Protein AF-A0A948UYI2-F1 (afdb_monomer_lite)

Structure (mmCIF, N/CA/C/O backbone):
data_AF-A0A948UYI2-F1
#
_entry.id   AF-A0A948UYI2-F1
#
loop_
_atom_site.group_PDB
_atom_site.id
_atom_site.type_symbol
_atom_site.label_atom_id
_atom_site.label_alt_id
_atom_site.label_comp_id
_atom_site.label_asym_id
_atom_site.label_entity_id
_atom_site.label_seq_id
_atom_site.pdbx_PDB_ins_code
_atom_site.Cartn_x
_atom_site.Cartn_y
_atom_site.Cartn_z
_atom_site.occupancy
_atom_site.B_iso_or_equiv
_atom_site.auth_seq_id
_atom_site.auth_comp_id
_atom_site.auth_asym_id
_atom_site.auth_atom_id
_atom_site.pdbx_PDB_model_num
ATOM 1 N N . ALA A 1 1 ? -24.840 -7.124 10.006 1.00 57.50 1 ALA A N 1
ATOM 2 C CA . ALA A 1 1 ? -26.089 -7.788 9.590 1.00 57.50 1 ALA A CA 1
ATOM 3 C C . ALA A 1 1 ? -26.528 -8.834 10.616 1.00 57.50 1 ALA A C 1
ATOM 5 O O . ALA A 1 1 ? -27.606 -8.689 11.172 1.00 57.50 1 ALA A O 1
ATOM 6 N N . ASP A 1 2 ? -25.670 -9.796 10.968 1.00 66.19 2 ASP A N 1
ATOM 7 C CA . ASP A 1 2 ? -25.999 -10.953 11.833 1.00 66.19 2 ASP A CA 1
ATOM 8 C C . ASP A 1 2 ? -26.496 -10.627 13.253 1.00 66.19 2 ASP A C 1
ATOM 10 O O . ASP A 1 2 ? -27.036 -11.487 13.940 1.00 66.19 2 ASP A O 1
ATOM 14 N N . ARG A 1 3 ? -26.322 -9.381 13.708 1.00 78.69 3 ARG A N 1
ATOM 15 C CA . ARG A 1 3 ? -26.814 -8.881 15.004 1.00 78.69 3 ARG A CA 1
ATOM 16 C C . ARG A 1 3 ? -27.881 -7.783 14.879 1.00 78.69 3 ARG A C 1
ATOM 18 O O . ARG A 1 3 ? -28.089 -7.035 15.823 1.00 78.69 3 ARG A O 1
ATOM 25 N N . GLY A 1 4 ? -28.521 -7.650 13.713 1.00 84.56 4 GLY A N 1
ATOM 26 C CA . GLY A 1 4 ? -29.666 -6.753 13.490 1.00 84.56 4 GLY A CA 1
ATOM 27 C C . GLY A 1 4 ? -29.341 -5.307 13.088 1.00 84.56 4 GLY A C 1
ATOM 28 O O . GLY A 1 4 ? -30.256 -4.557 12.770 1.00 84.56 4 GLY A O 1
ATOM 29 N N . ALA A 1 5 ? -28.067 -4.903 13.046 1.00 88.50 5 ALA A N 1
ATOM 30 C CA . ALA A 1 5 ? -27.687 -3.567 12.576 1.00 88.50 5 ALA A CA 1
ATOM 31 C C . ALA A 1 5 ? -27.903 -3.410 11.057 1.00 88.50 5 ALA A C 1
ATOM 33 O O . ALA A 1 5 ? -27.437 -4.250 10.273 1.00 88.50 5 ALA A O 1
ATOM 34 N N . ARG A 1 6 ? -28.553 -2.308 10.651 1.00 92.00 6 ARG A N 1
ATOM 35 C CA . ARG A 1 6 ? -28.682 -1.887 9.247 1.00 92.00 6 ARG A CA 1
ATOM 36 C C . ARG A 1 6 ? -27.338 -1.353 8.758 1.00 92.00 6 ARG A C 1
ATOM 38 O O . ARG A 1 6 ? -26.821 -0.390 9.310 1.00 92.00 6 ARG A O 1
ATOM 45 N N . LEU A 1 7 ? -26.778 -1.975 7.723 1.00 92.12 7 LEU A N 1
ATOM 46 C CA . LEU A 1 7 ? -25.520 -1.535 7.123 1.00 92.12 7 LEU A CA 1
ATOM 47 C C . LEU A 1 7 ? -25.800 -0.560 5.978 1.00 92.12 7 LEU A C 1
ATOM 49 O O . LEU A 1 7 ? -26.587 -0.864 5.084 1.00 92.12 7 LEU A O 1
ATOM 53 N N . VAL A 1 8 ? -25.132 0.591 6.004 1.00 93.38 8 VAL A N 1
ATOM 54 C CA . VAL A 1 8 ? -25.104 1.551 4.897 1.00 93.38 8 VAL A CA 1
ATOM 55 C C . VAL A 1 8 ? -23.679 1.581 4.361 1.00 93.38 8 VAL A C 1
ATOM 57 O O . VAL A 1 8 ? -22.760 2.028 5.043 1.00 93.38 8 VAL A O 1
ATOM 60 N N . HIS A 1 9 ? -23.481 1.054 3.154 1.00 92.75 9 HIS A N 1
ATOM 61 C CA . HIS A 1 9 ? -22.165 1.023 2.523 1.00 92.75 9 HIS A CA 1
ATOM 62 C C . HIS A 1 9 ? -21.797 2.402 1.986 1.00 92.75 9 HIS A C 1
ATOM 64 O O . HIS A 1 9 ? -22.624 3.063 1.354 1.00 92.75 9 HIS A O 1
ATOM 70 N N . GLN A 1 10 ? -20.552 2.812 2.225 1.00 93.69 10 GLN A N 1
ATOM 71 C CA . GLN A 1 10 ? -20.035 4.095 1.770 1.00 93.69 10 GLN A CA 1
ATOM 72 C C . GLN A 1 10 ? -18.933 3.914 0.735 1.00 93.69 10 GLN A C 1
ATOM 74 O O . GLN A 1 10 ? -18.075 3.046 0.918 1.00 93.69 10 GLN A O 1
ATOM 79 N N . PRO A 1 11 ? -18.942 4.715 -0.344 1.00 93.62 11 PRO A N 1
ATOM 80 C CA . PRO A 1 11 ? -17.845 4.713 -1.289 1.00 93.62 11 PRO A CA 1
ATOM 81 C C . PRO A 1 11 ? -16.582 5.305 -0.653 1.00 93.62 11 PRO A C 1
ATOM 83 O O . PRO A 1 11 ? -16.636 6.114 0.278 1.00 93.62 11 PRO A O 1
ATOM 86 N N . VAL A 1 12 ? -15.443 4.894 -1.198 1.00 92.69 12 VAL A N 1
ATOM 87 C CA . VAL A 1 12 ? -14.116 5.425 -0.886 1.00 92.69 12 VAL A CA 1
ATOM 88 C C . VAL A 1 12 ? -13.558 6.001 -2.181 1.00 92.69 12 VAL A C 1
ATOM 90 O O . VAL A 1 12 ? -13.543 5.301 -3.196 1.00 92.69 12 VAL A O 1
ATOM 93 N N . ASP A 1 13 ? -13.143 7.263 -2.150 1.00 91.94 13 ASP A N 1
ATOM 94 C CA . ASP A 1 13 ? -12.426 7.926 -3.241 1.00 91.94 13 ASP A CA 1
ATOM 95 C C . ASP A 1 13 ? -10.935 8.072 -2.887 1.00 91.94 13 ASP A C 1
ATOM 97 O O . ASP A 1 13 ? -10.469 7.503 -1.897 1.00 91.94 13 ASP A O 1
ATOM 101 N N . ASP A 1 14 ? -10.176 8.821 -3.689 1.00 88.81 14 ASP A N 1
ATOM 102 C CA . ASP A 1 14 ? -8.739 9.046 -3.477 1.00 88.81 14 ASP A CA 1
ATOM 103 C C . ASP A 1 14 ? -8.424 9.882 -2.215 1.00 88.81 14 ASP A C 1
ATOM 105 O O . ASP A 1 14 ? -7.259 10.038 -1.849 1.00 88.81 14 ASP A O 1
ATOM 109 N N . GLU A 1 15 ? -9.445 10.395 -1.518 1.00 91.38 15 GLU A N 1
ATOM 110 C CA . GLU A 1 15 ? -9.329 11.121 -0.252 1.00 91.38 15 GLU A CA 1
ATOM 111 C C . GLU A 1 15 ? -9.882 10.347 0.957 1.00 91.38 15 GLU A C 1
ATOM 113 O O . GLU A 1 15 ? -9.967 10.904 2.060 1.00 91.38 15 GLU A O 1
ATOM 118 N N . GLY A 1 16 ? -10.260 9.078 0.774 1.00 92.12 16 GLY A N 1
ATOM 119 C CA . GLY A 1 16 ? -10.787 8.198 1.816 1.00 92.12 16 GLY A CA 1
ATOM 120 C C . GLY A 1 16 ? -12.307 8.030 1.758 1.00 92.12 16 GLY A C 1
ATOM 121 O O . GLY A 1 16 ? -12.924 8.097 0.697 1.00 92.12 16 GLY A O 1
ATOM 122 N N . LEU A 1 17 ? -12.931 7.742 2.907 1.00 95.88 17 LEU A N 1
ATOM 123 C CA . LEU A 1 17 ? -14.384 7.555 2.986 1.00 95.88 17 LEU A CA 1
ATOM 124 C C . LEU A 1 17 ? -15.120 8.832 2.560 1.00 95.88 17 LEU A C 1
ATOM 126 O O . LEU A 1 17 ? -14.887 9.909 3.116 1.00 95.88 17 LEU A O 1
ATOM 130 N N . VAL A 1 18 ? -16.056 8.701 1.618 1.00 97.06 18 VAL A N 1
ATOM 131 C CA . VAL A 1 18 ? -16.859 9.824 1.129 1.00 97.06 18 VAL A CA 1
ATOM 132 C C . VAL A 1 18 ? -17.853 10.267 2.202 1.00 97.06 18 VAL A C 1
ATOM 134 O O . VAL A 1 18 ? -18.713 9.510 2.650 1.00 97.06 18 VAL A O 1
ATOM 137 N N . VAL A 1 19 ? -17.748 11.534 2.597 1.00 97.69 19 VAL A N 1
ATOM 138 C CA . VAL A 1 19 ? -18.631 12.162 3.585 1.00 97.69 19 VAL A CA 1
ATOM 139 C C . VAL A 1 19 ? -19.782 12.861 2.859 1.00 97.69 19 VAL A C 1
ATOM 141 O O . VAL A 1 19 ? -19.640 13.999 2.418 1.00 97.69 19 VAL A O 1
ATOM 144 N N . ASP A 1 20 ? -20.926 12.186 2.730 1.00 96.50 20 ASP A N 1
ATOM 145 C CA . ASP A 1 20 ? -22.122 12.729 2.073 1.00 96.50 20 ASP A CA 1
ATOM 146 C C . ASP A 1 20 ? -23.427 12.403 2.829 1.00 96.50 20 ASP A C 1
ATOM 148 O O . ASP A 1 20 ? -23.414 11.868 3.938 1.00 96.50 20 ASP A O 1
ATOM 152 N N . ARG A 1 21 ? -24.580 12.760 2.247 1.00 96.25 21 ARG A N 1
ATOM 153 C CA . ARG A 1 21 ? -25.916 12.572 2.844 1.00 96.25 21 ARG A CA 1
ATOM 154 C C . ARG A 1 21 ? -26.263 11.126 3.217 1.00 96.25 21 ARG A C 1
ATOM 156 O O . ARG A 1 21 ? -27.139 10.923 4.042 1.00 96.25 21 ARG A O 1
ATOM 163 N N . ARG A 1 22 ? -25.594 10.114 2.653 1.00 95.25 22 ARG A N 1
ATOM 164 C CA . ARG A 1 22 ? -25.805 8.703 3.025 1.00 95.25 22 ARG A CA 1
ATOM 165 C C . ARG A 1 22 ? -25.486 8.444 4.498 1.00 95.25 22 ARG A C 1
ATOM 167 O O . ARG A 1 22 ? -25.961 7.462 5.047 1.00 95.25 22 ARG A O 1
ATOM 174 N N . LEU A 1 23 ? -24.662 9.295 5.111 1.00 96.25 23 LEU A N 1
ATOM 175 C CA . LEU A 1 23 ? -24.329 9.236 6.531 1.00 96.25 23 LEU A CA 1
ATOM 176 C C . LEU A 1 23 ? -25.383 9.896 7.435 1.00 96.25 23 LEU A C 1
ATOM 178 O O . LEU A 1 23 ? -25.269 9.762 8.644 1.00 96.25 23 LEU A O 1
ATOM 182 N N . ASP A 1 24 ? -26.371 10.620 6.893 1.00 94.88 24 ASP A N 1
ATOM 183 C CA . ASP A 1 24 ? -27.316 11.407 7.705 1.00 94.88 24 ASP A CA 1
ATOM 184 C C . ASP A 1 24 ? -28.191 10.559 8.638 1.00 94.88 24 ASP A C 1
ATOM 186 O O . ASP A 1 24 ? -28.558 11.043 9.704 1.00 94.88 24 ASP A O 1
ATOM 190 N N . ASP A 1 25 ? -28.480 9.312 8.253 1.00 91.75 25 ASP A N 1
ATOM 191 C CA . ASP A 1 25 ? -29.324 8.375 9.008 1.00 91.75 25 ASP A CA 1
ATOM 192 C C . ASP A 1 25 ? -28.505 7.260 9.693 1.00 91.75 25 ASP A C 1
ATOM 194 O O . ASP A 1 25 ? -29.026 6.166 9.947 1.00 91.75 25 ASP A O 1
ATOM 198 N N . CYS A 1 26 ? -27.203 7.482 9.900 1.00 96.06 26 CYS A N 1
ATOM 199 C CA . CYS A 1 26 ? -26.307 6.526 10.546 1.00 96.06 26 CYS A CA 1
ATOM 200 C C . CYS A 1 26 ? -26.002 6.962 11.980 1.00 96.06 26 CYS A C 1
ATOM 202 O O . CYS A 1 26 ? -25.490 8.053 12.181 1.00 96.06 26 CYS A O 1
ATOM 204 N N . ASP A 1 27 ? -26.184 6.076 12.957 1.00 96.12 27 ASP A N 1
ATOM 205 C CA . ASP A 1 27 ? -25.760 6.342 14.343 1.00 96.12 27 ASP A CA 1
ATOM 206 C C . ASP A 1 27 ? -24.241 6.152 14.528 1.00 96.12 27 ASP A C 1
ATOM 208 O O . ASP A 1 27 ? -23.618 6.717 15.428 1.00 96.12 27 ASP A O 1
ATOM 212 N N . LEU A 1 28 ? -23.631 5.324 13.669 1.00 96.62 28 LEU A N 1
ATOM 213 C CA . LEU A 1 28 ? -22.241 4.898 13.781 1.00 96.62 28 LEU A CA 1
ATOM 214 C C . LEU A 1 28 ? -21.550 4.813 12.418 1.00 96.62 28 LEU A C 1
ATOM 216 O O . LEU A 1 28 ? -22.118 4.302 11.452 1.00 96.62 28 LEU A O 1
ATOM 220 N N . VAL A 1 29 ? -20.289 5.244 12.362 1.00 97.38 29 VAL A N 1
ATOM 221 C CA . VAL A 1 29 ? -19.422 5.108 11.181 1.00 97.38 29 VAL A CA 1
ATOM 222 C C . VAL A 1 29 ? -18.166 4.348 11.559 1.00 97.38 29 VAL A C 1
ATOM 224 O O . VAL A 1 29 ? -17.471 4.731 12.490 1.00 97.38 29 VAL A O 1
ATOM 227 N N . TYR A 1 30 ? -17.849 3.290 10.821 1.00 96.94 30 TYR A N 1
ATOM 228 C CA . TYR A 1 30 ? -16.584 2.572 10.948 1.00 96.94 30 TYR A CA 1
ATOM 229 C C . TYR A 1 30 ? -15.628 3.011 9.837 1.00 96.94 30 TYR A C 1
ATOM 231 O O . TYR A 1 30 ? -15.997 2.976 8.661 1.00 96.94 30 TYR A O 1
ATOM 239 N N . VAL A 1 31 ? -14.416 3.424 10.206 1.00 96.38 31 VAL A N 1
ATOM 240 C CA . VAL A 1 31 ? -13.414 3.963 9.279 1.00 96.38 31 VAL A CA 1
ATOM 241 C C . VAL A 1 31 ? -12.014 3.457 9.590 1.00 96.38 31 VAL A C 1
ATOM 243 O O . VAL A 1 31 ? -11.657 3.255 10.745 1.00 96.38 31 VAL A O 1
ATOM 246 N N . THR A 1 32 ? -11.193 3.338 8.548 1.00 93.88 32 THR A N 1
ATOM 247 C CA . THR A 1 32 ? -9.757 3.026 8.635 1.00 93.88 32 THR A CA 1
ATOM 248 C C . THR A 1 32 ? -8.958 4.186 8.025 1.00 93.88 32 THR A C 1
ATOM 250 O O . THR A 1 32 ? -8.482 4.080 6.897 1.00 93.88 32 THR A O 1
ATOM 253 N N . PRO A 1 33 ? -8.884 5.352 8.694 1.00 92.06 33 PRO A N 1
ATOM 254 C CA . PRO A 1 33 ? -8.534 6.616 8.048 1.00 92.06 33 PRO A CA 1
ATOM 255 C C . PRO A 1 33 ? -7.030 6.775 7.813 1.00 92.06 33 PRO A C 1
ATOM 257 O O . PRO A 1 33 ? -6.632 7.529 6.923 1.00 92.06 33 PRO A O 1
ATOM 260 N N . SER A 1 34 ? -6.190 6.107 8.614 1.00 87.12 34 SER A N 1
ATOM 261 C CA . SER A 1 34 ? -4.732 6.124 8.456 1.00 87.12 34 SER A CA 1
ATOM 262 C C . SER A 1 34 ? -4.346 5.496 7.124 1.00 87.12 34 SER A C 1
ATOM 264 O O . SER A 1 34 ? -3.730 6.168 6.314 1.00 87.12 34 SER A O 1
ATOM 266 N N . HIS A 1 35 ? -4.787 4.262 6.867 1.00 86.69 35 HIS A N 1
ATOM 267 C CA . HIS A 1 35 ? -4.677 3.593 5.571 1.00 86.69 35 HIS A CA 1
ATOM 268 C C . HIS A 1 35 ? -5.896 2.700 5.375 1.00 86.69 35 HIS A C 1
ATOM 270 O O . HIS A 1 35 ? -6.082 1.729 6.112 1.00 86.69 35 HIS A O 1
ATOM 276 N N . GLN A 1 36 ? -6.719 3.016 4.381 1.00 89.75 36 GLN A N 1
ATOM 277 C CA . GLN A 1 36 ? -7.976 2.328 4.153 1.00 89.75 36 GLN A CA 1
ATOM 278 C C . GLN A 1 36 ? -7.741 0.842 3.900 1.00 89.75 36 GLN A C 1
ATOM 280 O O . GLN A 1 36 ? -6.987 0.466 3.003 1.00 89.75 36 GLN A O 1
ATOM 285 N N . PHE A 1 37 ? -8.431 -0.029 4.630 1.00 88.88 37 PHE A N 1
ATOM 286 C CA . PHE A 1 37 ? -8.507 -1.426 4.223 1.00 88.88 37 PHE A CA 1
ATOM 287 C C . PHE A 1 37 ? -9.647 -1.606 3.213 1.00 88.88 37 PHE A C 1
ATOM 289 O O . PHE A 1 37 ? -10.766 -1.168 3.493 1.00 88.88 37 PHE A O 1
ATOM 296 N N . PRO A 1 38 ? -9.421 -2.241 2.050 1.00 88.12 38 PRO A N 1
ATOM 297 C CA . PRO A 1 38 ? -8.162 -2.811 1.541 1.00 88.12 38 PRO A CA 1
ATOM 298 C C . PRO A 1 38 ? -7.359 -1.881 0.603 1.00 88.12 38 PRO A C 1
ATOM 300 O O . PRO A 1 38 ? -6.277 -2.269 0.162 1.00 88.12 38 PRO A O 1
ATOM 303 N N . THR A 1 39 ? -7.894 -0.710 0.236 1.00 87.19 39 THR A N 1
ATOM 304 C CA . THR A 1 39 ? -7.391 0.099 -0.893 1.00 87.19 39 THR A CA 1
ATOM 305 C C . THR A 1 39 ? -6.057 0.791 -0.627 1.00 87.19 39 THR A C 1
ATOM 307 O O . THR A 1 39 ? -5.369 1.162 -1.569 1.00 87.19 39 THR A O 1
ATOM 310 N N . GLY A 1 40 ? -5.689 0.970 0.639 1.00 85.25 40 GLY A N 1
ATOM 311 C CA . GLY A 1 40 ? -4.499 1.682 1.099 1.00 85.25 40 GLY A CA 1
ATOM 312 C C . GLY A 1 40 ? -4.632 3.206 1.110 1.00 85.25 40 GLY A C 1
ATOM 313 O O . GLY A 1 40 ? -3.690 3.873 1.527 1.00 85.25 40 GLY A O 1
ATOM 314 N N . VAL A 1 41 ? -5.763 3.768 0.666 1.00 87.00 41 VAL A N 1
ATOM 315 C CA . VAL A 1 41 ? -5.967 5.225 0.587 1.00 87.00 41 VAL A CA 1
ATOM 316 C C . VAL A 1 41 ? -5.889 5.857 1.975 1.00 87.00 41 VAL A C 1
ATOM 318 O O . VAL A 1 41 ? -6.519 5.375 2.914 1.00 87.00 41 VAL A O 1
ATOM 321 N N . MET A 1 42 ? -5.153 6.961 2.104 1.00 88.00 42 MET A N 1
ATOM 322 C CA . MET A 1 42 ? -5.139 7.755 3.332 1.00 88.00 42 MET A CA 1
ATOM 323 C C . MET A 1 42 ? -6.247 8.804 3.309 1.00 88.00 42 MET A C 1
ATOM 325 O O . MET A 1 42 ? -6.375 9.564 2.350 1.00 88.00 42 MET A O 1
ATOM 329 N N . MET A 1 43 ? -7.005 8.897 4.399 1.00 91.94 43 MET A N 1
ATOM 330 C CA . MET A 1 43 ? -8.029 9.924 4.544 1.00 91.94 43 MET A CA 1
ATOM 331 C C . MET A 1 43 ? -7.383 11.295 4.766 1.00 91.94 43 MET A C 1
ATOM 333 O O . MET A 1 43 ? -6.637 11.480 5.737 1.00 91.94 43 MET A O 1
ATOM 337 N N . THR A 1 44 ? -7.677 12.255 3.887 1.00 92.19 44 THR A N 1
ATOM 338 C CA . THR A 1 44 ? -7.081 13.601 3.944 1.00 92.19 44 THR A CA 1
ATOM 339 C C . THR A 1 44 ? -7.530 14.369 5.187 1.00 92.19 44 THR A C 1
ATOM 341 O O . THR A 1 44 ? -8.600 14.113 5.742 1.00 92.19 44 THR A O 1
ATOM 344 N N . GLN A 1 45 ? -6.744 15.367 5.603 1.00 93.31 45 GLN A N 1
ATOM 345 C CA . GLN A 1 45 ? -7.103 16.255 6.715 1.00 93.31 45 GLN A CA 1
ATOM 346 C C . GLN A 1 45 ? -8.483 16.908 6.507 1.00 93.31 45 GLN A C 1
ATOM 348 O O . GLN A 1 45 ? -9.327 16.869 7.399 1.00 93.31 45 GLN A O 1
ATOM 353 N N . ALA A 1 46 ? -8.753 17.418 5.301 1.00 95.44 46 ALA A N 1
ATOM 354 C CA . ALA A 1 46 ? -10.042 18.023 4.963 1.00 95.44 46 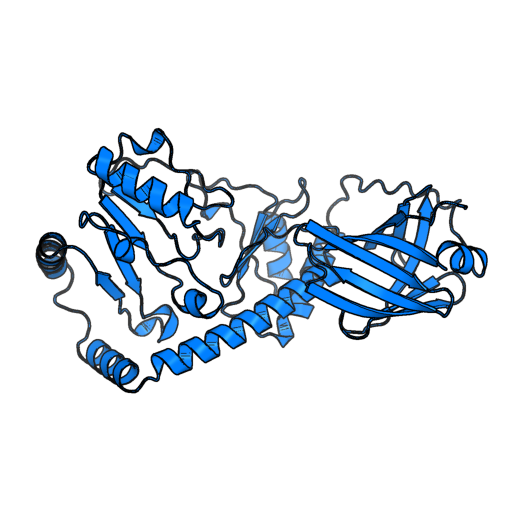ALA A CA 1
ATOM 355 C C . ALA A 1 46 ? -11.205 17.022 5.091 1.00 95.44 46 ALA A C 1
ATOM 357 O O . ALA A 1 46 ? -12.271 17.362 5.614 1.00 95.44 46 ALA A O 1
ATOM 358 N N . ARG A 1 47 ? -11.004 15.766 4.663 1.00 96.38 47 ARG A N 1
ATOM 359 C CA . ARG A 1 47 ? -12.017 14.714 4.795 1.00 96.38 47 ARG A CA 1
ATOM 360 C C . ARG A 1 47 ? -12.249 14.342 6.262 1.00 96.38 47 ARG A C 1
ATOM 362 O O . ARG A 1 47 ? -13.402 14.172 6.660 1.00 96.38 47 ARG A O 1
ATOM 369 N N . ARG A 1 48 ? -11.186 14.260 7.073 1.00 97.12 48 ARG A N 1
ATOM 370 C CA . ARG A 1 48 ? -11.254 14.004 8.526 1.00 97.12 48 ARG A CA 1
ATOM 371 C C . ARG A 1 48 ? -12.088 15.069 9.241 1.00 97.12 48 ARG A C 1
ATOM 373 O O . ARG A 1 48 ? -13.026 14.735 9.960 1.00 97.12 48 ARG A O 1
ATOM 380 N N . GLU A 1 49 ? -11.818 16.344 8.972 1.00 97.00 49 GLU A N 1
ATOM 381 C CA . GLU A 1 49 ? -12.577 17.476 9.524 1.00 97.00 49 GLU A CA 1
ATOM 382 C C . GLU A 1 49 ? -14.040 17.486 9.064 1.00 97.00 49 GLU A C 1
ATOM 384 O O . GLU A 1 49 ? -14.943 17.807 9.839 1.00 97.00 49 GLU A O 1
ATOM 389 N N . ALA A 1 50 ? -14.305 17.132 7.803 1.00 97.81 50 ALA A N 1
ATOM 390 C CA . ALA A 1 50 ? -15.668 16.997 7.299 1.00 97.81 50 ALA A CA 1
ATOM 391 C C . ALA A 1 50 ? -16.442 15.886 8.027 1.00 97.81 50 ALA A C 1
ATOM 393 O O . ALA A 1 50 ? -17.600 16.098 8.392 1.00 97.81 50 ALA A O 1
ATOM 394 N N . LEU A 1 51 ? -15.808 14.734 8.273 1.00 98.19 51 LEU A N 1
ATOM 395 C CA . LEU A 1 51 ? -16.424 13.628 9.006 1.00 98.19 51 LEU A CA 1
ATOM 396 C C . LEU A 1 51 ? -16.717 14.010 10.463 1.00 98.19 51 LEU A C 1
ATOM 398 O O . LEU A 1 51 ? -17.835 13.788 10.920 1.00 98.19 51 LEU A O 1
ATOM 402 N N . LEU A 1 52 ? -15.762 14.633 11.163 1.00 98.19 52 LEU A N 1
ATOM 403 C CA . LEU A 1 52 ? -15.946 15.083 12.550 1.00 98.19 52 LEU A CA 1
ATOM 404 C C . LEU A 1 52 ? -17.089 16.098 12.673 1.00 98.19 52 LEU A C 1
ATOM 406 O O . LEU A 1 52 ? -17.994 15.908 13.481 1.00 98.19 52 LEU A O 1
ATOM 410 N N . ARG A 1 53 ? -17.124 17.124 11.807 1.00 97.75 53 ARG A N 1
ATOM 411 C CA . ARG A 1 53 ? -18.234 18.096 11.781 1.00 97.75 53 ARG A CA 1
ATOM 412 C C . ARG A 1 53 ? -19.579 17.430 11.518 1.00 97.75 53 ARG A C 1
ATOM 414 O O . ARG A 1 53 ? -20.585 17.821 12.106 1.00 97.75 53 ARG A O 1
ATOM 421 N N . LYS A 1 54 ? -19.615 16.438 10.625 1.00 97.56 54 LYS A N 1
ATOM 422 C CA . LYS A 1 54 ? -20.845 15.704 10.330 1.00 97.56 54 LYS A CA 1
ATOM 423 C C . LYS A 1 54 ? -21.303 14.872 11.524 1.00 97.56 54 LYS A C 1
ATOM 425 O O . LYS A 1 54 ? -22.488 14.904 11.838 1.00 97.56 54 LYS A O 1
ATOM 430 N N . ALA A 1 55 ? -20.375 14.194 12.197 1.00 97.62 55 ALA A N 1
ATOM 431 C CA . ALA A 1 55 ? -20.669 13.425 13.397 1.00 97.62 55 ALA A CA 1
ATOM 432 C C . ALA A 1 55 ? -21.205 14.312 14.527 1.00 97.62 55 ALA A C 1
ATOM 434 O O . ALA A 1 55 ? -22.200 13.957 15.149 1.00 97.62 55 ALA A O 1
ATOM 435 N N . ALA A 1 56 ? -20.634 15.504 14.719 1.00 96.75 56 ALA A N 1
ATOM 436 C CA . ALA A 1 56 ? -21.155 16.489 15.663 1.00 96.75 56 ALA A CA 1
ATOM 437 C C . ALA A 1 56 ? -22.581 16.950 15.308 1.00 96.75 56 ALA A C 1
ATOM 439 O O . ALA A 1 56 ? -23.460 16.976 16.164 1.00 96.75 56 ALA A O 1
ATOM 440 N N . ALA A 1 57 ? -22.840 17.263 14.034 1.00 96.50 57 ALA A N 1
ATOM 441 C CA . ALA A 1 57 ? -24.136 17.773 13.580 1.00 96.50 57 ALA A CA 1
ATOM 442 C C . ALA A 1 57 ? -25.274 16.733 13.595 1.00 96.50 57 ALA A C 1
ATOM 444 O O . ALA A 1 57 ? -26.447 17.107 13.611 1.00 96.50 57 ALA A O 1
ATOM 445 N N . ARG A 1 58 ? -24.941 15.442 13.522 1.00 96.06 58 ARG A N 1
ATOM 446 C CA . ARG A 1 58 ? -25.901 14.329 13.411 1.00 96.06 58 ARG A CA 1
ATOM 447 C C . ARG A 1 58 ? -25.913 13.408 14.630 1.00 96.06 58 ARG A C 1
ATOM 449 O O . ARG A 1 58 ? -26.573 12.382 14.595 1.00 96.06 58 ARG A O 1
ATOM 456 N N . ASP A 1 59 ? -25.195 13.786 15.682 1.00 95.19 59 ASP A N 1
ATOM 457 C CA . ASP A 1 59 ? -25.018 12.995 16.898 1.00 95.19 59 ASP A CA 1
ATOM 458 C C . ASP A 1 59 ? -24.472 11.572 16.652 1.00 95.19 59 ASP A C 1
ATOM 460 O O . ASP A 1 59 ? -24.923 10.592 17.235 1.00 95.19 59 ASP A O 1
ATOM 464 N N . MET A 1 60 ? -23.484 11.453 15.762 1.00 96.75 60 MET A N 1
ATOM 465 C CA . MET A 1 60 ? -22.929 10.162 15.341 1.00 96.75 60 MET A CA 1
ATOM 466 C C . MET A 1 60 ? -21.674 9.807 16.140 1.00 96.75 60 MET A C 1
ATOM 468 O O . MET A 1 60 ? -20.896 10.685 16.529 1.00 96.75 60 MET A O 1
ATOM 472 N N . VAL A 1 61 ? -21.435 8.507 16.303 1.00 97.44 61 VAL A N 1
ATOM 473 C CA . VAL A 1 61 ? -20.187 7.951 16.847 1.00 97.44 61 VAL A CA 1
ATOM 474 C C . VAL A 1 61 ? -19.302 7.448 15.709 1.00 97.44 61 VAL A C 1
ATOM 476 O O . VAL A 1 61 ? -19.774 6.834 14.751 1.00 97.44 61 VAL A O 1
ATOM 479 N N . ILE A 1 62 ? -17.994 7.669 15.809 1.00 98.44 62 ILE A N 1
ATOM 480 C CA . ILE A 1 62 ? -17.018 7.178 14.831 1.00 98.44 62 ILE A CA 1
ATOM 481 C C . ILE A 1 62 ? -16.174 6.084 15.485 1.00 98.44 62 ILE A C 1
ATOM 483 O O . ILE A 1 62 ? -15.565 6.316 16.521 1.00 98.44 62 ILE A O 1
ATOM 487 N N . ILE A 1 63 ? -16.087 4.907 14.870 1.00 98.12 63 ILE A N 1
ATOM 488 C CA . ILE A 1 63 ? -15.066 3.905 15.181 1.00 98.12 63 ILE A CA 1
ATOM 489 C C . ILE A 1 63 ? -13.900 4.118 14.219 1.00 98.12 63 ILE A C 1
ATOM 491 O O . ILE A 1 63 ? -14.017 3.836 13.027 1.00 98.12 63 ILE A O 1
ATOM 495 N N . GLU A 1 64 ? -12.781 4.600 14.747 1.00 96.94 64 GLU A N 1
ATOM 496 C CA . GLU A 1 64 ? -11.506 4.672 14.038 1.00 96.94 64 GLU A CA 1
ATOM 497 C C . GLU A 1 64 ? -10.726 3.378 14.293 1.00 96.94 64 GLU A C 1
ATOM 499 O O . GLU A 1 64 ? -10.229 3.161 15.396 1.00 96.94 64 GLU A O 1
ATOM 504 N N . ASP A 1 65 ? -10.631 2.512 13.286 1.00 94.50 65 ASP A N 1
ATOM 505 C CA . ASP A 1 65 ? -9.829 1.289 13.329 1.00 94.50 65 ASP A CA 1
ATOM 506 C C . ASP A 1 65 ? -8.463 1.529 12.681 1.00 94.50 65 ASP A C 1
ATOM 508 O O . ASP A 1 65 ? -8.325 1.643 11.460 1.00 94.50 65 ASP A O 1
ATOM 512 N N . ASP A 1 66 ? -7.436 1.615 13.518 1.00 88.62 66 ASP A N 1
ATOM 513 C CA . ASP A 1 66 ? -6.054 1.805 13.098 1.00 88.62 66 ASP A CA 1
ATOM 514 C C . ASP A 1 66 ? -5.286 0.479 13.150 1.00 88.62 66 ASP A C 1
ATOM 516 O O . ASP A 1 66 ? -4.473 0.191 14.036 1.00 88.62 66 ASP A O 1
ATOM 520 N N . PHE A 1 67 ? -5.592 -0.381 12.180 1.00 78.31 67 PHE A N 1
ATOM 521 C CA . PHE A 1 67 ? -5.018 -1.723 12.083 1.00 78.31 67 PHE A CA 1
ATOM 522 C C . PHE A 1 67 ? -3.592 -1.767 11.511 1.00 78.31 67 PHE A C 1
ATOM 524 O O . PHE A 1 67 ? -2.996 -2.848 11.521 1.00 78.31 67 PHE A O 1
ATOM 531 N N . ALA A 1 68 ? -3.099 -0.663 10.945 1.00 72.62 68 ALA A N 1
ATOM 532 C CA . ALA A 1 68 ? -1.834 -0.575 10.214 1.00 72.62 68 ALA A CA 1
ATOM 533 C C . ALA A 1 68 ? -0.924 0.513 10.797 1.00 72.62 68 ALA A C 1
ATOM 535 O O . ALA A 1 68 ? -0.207 1.178 10.055 1.00 72.62 68 ALA A O 1
ATOM 536 N N . CYS A 1 69 ? -0.955 0.739 12.110 1.00 68.06 69 CYS A N 1
ATOM 537 C CA . CYS A 1 69 ? -0.248 1.848 12.753 1.00 68.06 69 CYS A CA 1
ATOM 538 C C . CYS A 1 69 ? 1.273 1.877 12.481 1.00 68.06 69 CYS A C 1
ATOM 540 O O . CYS A 1 69 ? 1.888 2.939 12.545 1.00 68.06 69 CYS A O 1
ATOM 542 N N . GLU A 1 70 ? 1.892 0.755 12.098 1.00 66.75 70 GLU A N 1
ATOM 543 C CA . GLU A 1 70 ? 3.291 0.692 11.662 1.00 66.75 70 GLU A CA 1
ATOM 544 C C . GLU A 1 70 ? 3.574 1.526 10.404 1.00 66.75 70 GLU A C 1
ATOM 546 O O . GLU A 1 70 ? 4.685 2.016 10.198 1.00 66.75 70 GLU A O 1
ATOM 551 N N . THR A 1 71 ? 2.556 1.732 9.572 1.00 65.56 71 THR A N 1
ATOM 552 C CA . THR A 1 71 ? 2.649 2.551 8.362 1.00 65.56 71 THR A CA 1
ATOM 553 C C . THR A 1 71 ? 2.691 4.046 8.672 1.00 65.56 71 THR A C 1
ATOM 555 O O . THR A 1 71 ? 3.207 4.811 7.861 1.00 65.56 71 THR A O 1
ATOM 558 N N . ASN A 1 72 ? 2.295 4.468 9.878 1.00 65.31 72 ASN A N 1
ATOM 559 C CA . ASN A 1 72 ? 2.473 5.851 10.334 1.00 65.31 72 ASN A CA 1
ATOM 560 C C . ASN A 1 72 ? 3.962 6.231 10.465 1.00 65.31 72 ASN A C 1
ATOM 562 O O . ASN A 1 72 ? 4.294 7.409 10.494 1.00 65.31 72 ASN A O 1
ATOM 566 N N . TYR A 1 73 ? 4.867 5.244 10.519 1.00 61.28 73 TYR A N 1
ATOM 567 C CA . TYR A 1 73 ? 6.321 5.449 10.523 1.00 61.28 73 TYR A CA 1
ATOM 568 C C . TYR A 1 73 ? 6.932 5.439 9.111 1.00 61.28 73 TYR A C 1
ATOM 570 O O . TYR A 1 73 ? 8.141 5.642 8.958 1.00 61.28 73 TYR A O 1
ATOM 578 N N . LEU A 1 74 ? 6.128 5.171 8.074 1.00 62.28 74 LEU A N 1
ATOM 579 C CA . LEU A 1 74 ? 6.566 5.228 6.679 1.00 62.28 74 LEU A CA 1
ATOM 580 C C . LEU A 1 74 ? 6.544 6.656 6.139 1.00 62.28 74 LEU A C 1
ATOM 582 O O . LEU A 1 74 ? 7.514 7.037 5.484 1.00 62.28 74 LEU A O 1
ATOM 586 N N . ASP A 1 75 ? 5.499 7.422 6.460 1.00 62.59 75 ASP A N 1
ATOM 587 C CA . ASP A 1 75 ? 5.201 8.734 5.877 1.00 62.59 75 ASP A CA 1
ATOM 588 C C . ASP A 1 75 ? 4.774 9.757 6.948 1.00 62.59 75 ASP A C 1
ATOM 590 O O . ASP A 1 75 ? 4.505 9.402 8.094 1.00 62.59 75 ASP A O 1
ATOM 594 N N . GLN A 1 76 ? 4.688 11.044 6.583 1.00 60.25 76 GLN A N 1
ATOM 595 C CA . GLN A 1 76 ? 4.056 12.074 7.421 1.00 60.25 76 GLN A CA 1
ATOM 596 C C . GLN A 1 76 ? 2.543 11.814 7.505 1.00 60.25 76 GLN A C 1
ATOM 598 O O . GLN A 1 76 ? 1.761 12.334 6.708 1.00 60.25 76 GLN A O 1
ATOM 603 N N . ALA A 1 77 ? 2.137 10.956 8.440 1.00 66.12 77 ALA A N 1
ATOM 604 C CA . ALA A 1 77 ? 0.741 10.599 8.645 1.00 66.12 77 ALA A CA 1
ATOM 605 C C . ALA A 1 77 ? -0.072 11.794 9.170 1.00 66.12 77 ALA A C 1
ATOM 607 O O . ALA A 1 77 ? 0.386 12.551 10.030 1.00 66.12 77 ALA A O 1
ATOM 608 N N . CYS A 1 78 ? -1.304 11.944 8.673 1.00 79.00 78 CYS A N 1
ATOM 609 C CA . CYS A 1 78 ? -2.275 12.835 9.307 1.00 79.00 78 CYS A CA 1
ATOM 610 C C . CYS A 1 78 ? -2.552 12.350 10.743 1.00 79.00 78 CYS A C 1
ATOM 612 O O . CYS A 1 78 ? -2.581 11.135 10.968 1.00 79.00 78 CYS A O 1
ATOM 614 N N . PRO A 1 79 ? -2.803 13.255 11.706 1.00 87.75 79 PRO A N 1
ATOM 615 C CA . PRO A 1 79 ? -3.188 12.862 13.057 1.00 87.75 79 PRO A CA 1
ATOM 616 C C . PRO A 1 79 ? -4.430 11.960 13.057 1.00 87.75 79 PRO A C 1
ATOM 618 O O . PRO A 1 79 ? -5.336 12.137 12.235 1.00 87.75 79 PRO A O 1
ATOM 621 N N . ALA A 1 80 ? -4.492 11.012 13.997 1.00 91.19 80 ALA A N 1
ATOM 622 C CA . ALA A 1 80 ? -5.666 10.161 14.208 1.00 91.19 80 ALA A CA 1
ATOM 623 C C . ALA A 1 80 ? -6.935 11.013 14.396 1.00 91.19 80 ALA A C 1
ATOM 625 O O . ALA A 1 80 ? -6.866 12.083 15.009 1.00 91.19 80 ALA A O 1
ATOM 626 N N . LEU A 1 81 ? -8.095 10.550 13.918 1.00 95.00 81 LEU A N 1
ATOM 627 C CA . LEU A 1 81 ? -9.376 11.249 14.109 1.00 95.00 81 LEU A CA 1
ATOM 628 C C . LEU A 1 81 ? -9.620 11.523 15.591 1.00 95.00 81 LEU A C 1
ATOM 630 O O . LEU A 1 81 ? -10.001 12.633 15.949 1.00 95.00 81 LEU A O 1
ATOM 634 N N . ARG A 1 82 ? -9.306 10.553 16.458 1.00 95.00 82 ARG A N 1
ATOM 635 C CA . ARG A 1 82 ? -9.429 10.713 17.910 1.00 95.00 82 ARG A CA 1
ATOM 636 C C . ARG A 1 82 ? -8.606 11.870 18.474 1.00 95.00 82 ARG A C 1
ATOM 638 O O . ARG A 1 82 ? -9.010 12.461 19.464 1.00 95.00 82 ARG A O 1
ATOM 645 N N . SER A 1 83 ? -7.466 12.201 17.871 1.00 93.19 83 SER A N 1
ATOM 646 C CA . SER A 1 83 ? -6.640 13.332 18.320 1.00 93.19 83 SER A CA 1
ATOM 647 C C . SER A 1 83 ? -7.197 14.698 17.904 1.00 93.19 83 SER A C 1
ATOM 649 O O . SER A 1 83 ? -6.829 15.710 18.490 1.00 93.19 83 SER A O 1
ATOM 651 N N . LEU A 1 84 ? -8.073 14.719 16.895 1.00 94.88 84 LEU A N 1
ATOM 652 C CA . LEU A 1 84 ? -8.728 15.919 16.366 1.00 94.88 84 LEU A CA 1
ATOM 653 C C . LEU A 1 84 ? -10.132 16.128 16.961 1.00 94.88 84 LEU A C 1
ATOM 655 O O . LEU A 1 84 ? -10.707 17.206 16.827 1.00 94.88 84 LEU A O 1
ATOM 659 N N . ASP A 1 85 ? -10.688 15.089 17.580 1.00 95.62 85 ASP A N 1
ATOM 660 C CA . ASP A 1 85 ? -12.018 15.059 18.176 1.00 95.62 85 ASP A CA 1
ATOM 661 C C . ASP A 1 85 ? -12.095 15.909 19.452 1.00 95.62 85 ASP A C 1
ATOM 663 O O . ASP A 1 85 ? -11.321 15.716 20.389 1.00 95.62 85 ASP A O 1
ATOM 667 N N . GLN A 1 86 ? -13.051 16.838 19.485 1.00 93.81 86 GLN A N 1
ATOM 668 C CA . GLN A 1 86 ? -13.315 17.721 20.629 1.00 93.81 86 GLN A CA 1
ATOM 669 C C . GLN A 1 86 ? -14.622 17.374 21.354 1.00 93.81 86 GLN A C 1
ATOM 671 O O . GLN A 1 86 ? -14.864 17.893 22.440 1.00 93.81 86 GLN A O 1
ATOM 676 N N . ASP A 1 87 ? -15.437 16.485 20.779 1.00 94.19 87 ASP A N 1
ATOM 677 C CA . ASP A 1 87 ? -16.791 16.177 21.251 1.00 94.19 87 ASP A CA 1
ATOM 678 C C . ASP A 1 87 ? -16.888 14.772 21.876 1.00 94.19 87 ASP A C 1
ATOM 680 O O . ASP A 1 87 ? -17.981 14.299 22.180 1.00 94.19 87 ASP A O 1
ATOM 684 N N . ASP A 1 88 ? -15.753 14.084 22.047 1.00 94.25 88 ASP A N 1
ATOM 685 C CA . ASP A 1 88 ? -15.662 12.716 22.572 1.00 94.25 88 ASP A CA 1
ATOM 686 C C . ASP A 1 88 ? -16.480 11.669 21.782 1.00 94.25 88 ASP A C 1
ATOM 688 O O . ASP A 1 88 ? -16.969 10.674 22.326 1.00 94.25 88 ASP A O 1
ATOM 692 N N . ARG A 1 89 ? -16.581 11.865 20.461 1.00 95.81 89 ARG A N 1
ATOM 693 C CA . ARG A 1 89 ? -17.361 11.029 19.529 1.00 95.81 89 ARG A CA 1
ATOM 694 C C . ARG A 1 89 ? -16.559 9.923 18.859 1.00 95.81 89 ARG A C 1
ATOM 696 O O . ARG A 1 89 ? -17.148 9.027 18.249 1.00 95.81 89 ARG A O 1
ATOM 703 N N . VAL A 1 90 ? -15.231 9.978 18.925 1.00 98.00 90 VAL A N 1
ATOM 704 C CA . VAL A 1 90 ? -14.362 8.993 18.280 1.00 98.00 90 VAL A CA 1
ATOM 705 C C . VAL A 1 90 ? -13.950 7.903 19.270 1.00 98.00 90 VAL A C 1
ATOM 707 O O . VAL A 1 90 ? -13.385 8.161 20.331 1.00 98.00 90 VAL A O 1
ATOM 710 N N . ILE A 1 91 ? -14.186 6.654 18.883 1.00 98.19 91 ILE A N 1
ATOM 711 C CA . ILE A 1 91 ? -13.686 5.442 19.525 1.00 98.19 91 ILE A CA 1
ATOM 712 C C . ILE A 1 91 ? -12.503 4.954 18.691 1.00 98.19 91 ILE A C 1
ATOM 714 O O . ILE A 1 91 ? -12.688 4.387 17.615 1.00 98.19 91 ILE A O 1
ATOM 718 N N . TYR A 1 92 ? -11.287 5.159 19.188 1.00 96.50 92 TYR A N 1
ATOM 719 C CA . TYR A 1 92 ? -10.073 4.657 18.550 1.00 96.50 92 TYR A CA 1
ATOM 720 C C . TYR A 1 92 ? -9.812 3.214 18.973 1.00 96.50 92 TYR A C 1
ATOM 722 O O . TYR A 1 92 ? -9.770 2.904 20.167 1.00 96.50 92 TYR A O 1
ATOM 730 N N . VAL A 1 93 ? -9.606 2.339 17.997 1.00 94.88 93 VAL A N 1
ATOM 731 C CA . VAL A 1 93 ? -9.331 0.917 18.179 1.00 94.88 93 VAL A CA 1
ATOM 732 C C . VAL A 1 93 ? -8.040 0.585 17.451 1.00 94.88 93 VAL A C 1
ATOM 734 O O . VAL A 1 93 ? -7.901 0.858 16.264 1.00 94.88 93 VAL A O 1
ATOM 737 N N . ALA A 1 94 ? -7.100 -0.041 18.154 1.00 90.06 94 ALA A N 1
ATOM 738 C CA . ALA A 1 94 ? -5.855 -0.494 17.547 1.00 90.06 94 ALA A CA 1
ATOM 739 C C . ALA A 1 94 ? -5.379 -1.821 18.141 1.00 90.06 94 ALA A C 1
ATOM 741 O O . ALA A 1 94 ? -5.711 -2.208 19.268 1.00 90.06 94 ALA A O 1
ATOM 742 N N . GLY A 1 95 ? -4.576 -2.542 17.360 1.00 86.19 95 GLY A N 1
ATOM 743 C CA . GLY A 1 95 ? -4.009 -3.834 17.729 1.00 86.19 95 GLY A CA 1
ATOM 744 C C . GLY A 1 95 ? -2.489 -3.785 17.843 1.00 86.19 95 GLY A C 1
ATOM 745 O O . GLY A 1 95 ? -1.816 -3.318 16.938 1.00 86.19 95 GLY A O 1
ATOM 746 N N . LEU A 1 96 ? -1.927 -4.382 18.897 1.00 80.75 96 LEU A N 1
ATOM 747 C CA . LEU A 1 96 ? -0.473 -4.596 19.009 1.00 80.75 96 LEU A CA 1
ATOM 748 C C . LEU A 1 96 ? -0.017 -5.886 18.309 1.00 80.75 96 LEU A C 1
ATOM 750 O O . LEU A 1 96 ? 1.171 -6.124 18.103 1.00 80.75 96 LEU A O 1
ATOM 754 N N . SER A 1 97 ? -0.968 -6.753 17.958 1.00 70.88 97 SER A N 1
ATOM 755 C CA . SER A 1 97 ? -0.686 -8.128 17.534 1.00 70.88 97 SER A CA 1
ATOM 756 C C . SER A 1 97 ? -0.049 -8.228 16.144 1.00 70.88 97 SER A C 1
ATOM 758 O O . SER A 1 97 ? 0.678 -9.180 15.889 1.00 70.88 97 SER A O 1
ATOM 760 N N . LYS A 1 98 ? -0.278 -7.276 15.232 1.00 72.88 98 LYS A N 1
ATOM 761 C CA . LYS A 1 98 ? 0.350 -7.322 13.895 1.00 72.88 98 LYS A CA 1
ATOM 762 C C . LYS A 1 98 ? 1.829 -6.947 13.916 1.00 72.88 98 LYS A C 1
ATOM 764 O O . LYS A 1 98 ? 2.597 -7.439 13.101 1.00 72.88 98 LYS A O 1
ATOM 769 N N . VAL A 1 99 ? 2.209 -6.141 14.899 1.00 73.56 99 VAL A N 1
ATOM 770 C CA . VAL A 1 99 ? 3.576 -5.680 15.116 1.00 73.56 99 VAL A CA 1
ATOM 771 C C . VAL A 1 99 ? 4.364 -6.656 15.987 1.00 73.56 99 VAL A C 1
ATOM 773 O O . VAL A 1 99 ? 5.478 -7.038 15.645 1.00 73.56 99 VAL A O 1
ATOM 776 N N . LEU A 1 100 ? 3.789 -7.055 17.124 1.00 77.56 100 LEU A N 1
ATOM 777 C CA . LEU A 1 100 ? 4.496 -7.838 18.143 1.00 77.56 100 LEU A CA 1
ATOM 778 C C . LEU A 1 100 ? 4.357 -9.350 17.957 1.00 77.56 100 LEU A C 1
ATOM 780 O O . LEU A 1 100 ? 5.153 -10.112 18.497 1.00 77.56 100 LEU A O 1
ATOM 784 N N . GLY A 1 101 ? 3.343 -9.791 17.215 1.00 78.94 101 GLY A N 1
ATOM 785 C CA . GLY A 1 101 ? 3.100 -11.197 16.922 1.00 78.94 101 GLY A CA 1
ATOM 786 C C . GLY A 1 101 ? 1.625 -11.579 17.086 1.00 78.94 101 GLY A C 1
ATOM 787 O O . GLY A 1 101 ? 0.996 -11.230 18.093 1.00 78.94 101 GLY A O 1
ATOM 788 N N . PRO A 1 102 ? 1.047 -12.337 16.135 1.00 75.19 102 PRO A N 1
ATOM 789 C CA . PRO A 1 102 ? -0.388 -12.624 16.109 1.00 75.19 102 PRO A CA 1
ATOM 790 C C . PRO A 1 102 ? -0.869 -13.396 17.345 1.00 75.19 102 PRO A C 1
ATOM 792 O O . PRO A 1 102 ? -2.003 -13.201 17.782 1.00 75.19 102 PRO A O 1
ATOM 795 N N . GLY A 1 103 ? -0.002 -14.216 17.950 1.00 81.12 103 GLY A N 1
ATOM 796 C CA . GLY A 1 103 ? -0.296 -14.974 19.171 1.00 81.12 103 GLY A CA 1
ATOM 797 C C . GLY A 1 103 ? -0.471 -14.117 20.431 1.00 81.12 103 GLY A C 1
ATOM 798 O O . GLY A 1 103 ? -1.014 -14.602 21.421 1.00 81.12 103 GLY A O 1
ATOM 799 N N . LEU A 1 104 ? -0.069 -12.840 20.406 1.00 84.12 104 LEU A N 1
ATOM 800 C CA . LEU A 1 104 ? -0.187 -11.949 21.561 1.00 84.12 104 LEU A CA 1
ATOM 801 C C . LEU A 1 104 ? -1.654 -11.622 21.884 1.00 84.12 104 LEU A C 1
ATOM 803 O O . LEU A 1 104 ? -2.011 -11.505 23.058 1.00 84.12 104 LEU A O 1
ATOM 807 N N . ARG A 1 105 ? -2.496 -11.509 20.842 1.00 85.25 105 ARG A N 1
ATOM 808 C CA . ARG A 1 105 ? -3.940 -11.205 20.917 1.00 85.25 105 ARG A CA 1
ATOM 809 C C . ARG A 1 105 ? -4.261 -9.992 21.801 1.00 85.25 105 ARG A C 1
ATOM 811 O O . ARG A 1 105 ? -5.269 -9.972 22.503 1.00 85.25 105 ARG A O 1
ATOM 818 N N . LEU A 1 106 ? -3.399 -8.975 21.750 1.00 88.69 106 LEU A N 1
ATOM 819 C CA . LEU A 1 106 ? -3.591 -7.696 22.428 1.00 88.69 106 LEU A CA 1
ATOM 820 C C . LEU A 1 106 ? -4.018 -6.608 21.443 1.00 88.69 106 LEU A C 1
ATOM 822 O O . LEU A 1 106 ? -3.443 -6.459 20.358 1.00 88.69 106 LEU A O 1
ATOM 826 N N . GLY A 1 107 ? -5.006 -5.837 21.881 1.00 89.00 107 GLY A N 1
ATOM 827 C CA . GLY A 1 107 ? -5.462 -4.584 21.300 1.00 89.00 107 GLY A CA 1
ATOM 828 C C . GLY A 1 107 ? -5.997 -3.685 22.411 1.00 89.00 107 GLY A C 1
ATOM 829 O O . GLY A 1 107 ? -6.145 -4.129 23.556 1.00 89.00 107 GLY A O 1
ATOM 830 N N . PHE A 1 108 ? -6.248 -2.427 22.089 1.00 91.25 108 PHE A N 1
ATOM 831 C CA . PHE A 1 108 ? -6.698 -1.424 23.043 1.00 91.25 108 PHE A CA 1
ATOM 832 C C . PHE A 1 108 ? -7.743 -0.506 22.414 1.00 91.25 108 PHE A C 1
ATOM 834 O O . PHE A 1 108 ? -7.872 -0.429 21.193 1.00 91.25 108 PHE A O 1
ATOM 841 N N . ILE A 1 109 ? -8.506 0.154 23.284 1.00 94.88 109 ILE A N 1
ATOM 842 C CA . ILE A 1 109 ? -9.540 1.120 22.922 1.00 94.88 109 ILE A CA 1
ATOM 843 C C . ILE A 1 109 ? -9.215 2.426 23.641 1.00 94.88 109 ILE A C 1
ATOM 845 O O . ILE A 1 109 ? -8.929 2.404 24.841 1.00 94.88 109 ILE A O 1
ATOM 849 N N . VAL A 1 110 ? -9.286 3.542 22.920 1.00 95.75 110 VAL A N 1
ATOM 850 C CA . VAL A 1 110 ? -9.252 4.896 23.482 1.00 95.75 110 VAL A CA 1
ATOM 851 C C . VAL A 1 110 ? -10.570 5.572 23.123 1.00 95.75 110 VAL A C 1
ATOM 853 O O . VAL A 1 110 ? -10.875 5.759 21.951 1.00 95.75 110 VAL A O 1
ATOM 856 N N . ALA A 1 111 ? -11.370 5.893 24.135 1.00 96.69 111 ALA A N 1
ATOM 857 C CA . ALA A 1 111 ? -12.704 6.471 23.993 1.00 96.69 111 ALA A CA 1
ATOM 858 C C . ALA A 1 111 ? -13.076 7.245 25.267 1.00 96.69 111 ALA A C 1
ATOM 860 O O . ALA A 1 111 ? -12.299 7.255 26.229 1.00 96.69 111 ALA A O 1
ATOM 861 N N . SER A 1 112 ? -14.265 7.852 25.287 1.00 95.25 112 SER A N 1
ATOM 862 C CA . SER A 1 112 ? -14.794 8.526 26.475 1.00 95.25 112 SER A CA 1
ATOM 863 C C . SER A 1 112 ? -14.896 7.575 27.686 1.00 95.25 112 SER A C 1
ATOM 865 O O . SER A 1 112 ? -15.058 6.357 27.518 1.00 95.25 112 SER A O 1
ATOM 867 N N . PRO A 1 113 ? -14.822 8.091 28.929 1.00 95.44 113 PRO A N 1
ATOM 868 C CA . PRO A 1 113 ? -14.903 7.263 30.136 1.00 95.44 113 PRO A CA 1
ATOM 869 C C . PRO A 1 113 ? -16.155 6.379 30.198 1.00 95.44 113 PRO A C 1
ATOM 871 O O . PRO A 1 113 ? -16.080 5.236 30.652 1.00 95.44 113 PRO A O 1
ATOM 874 N N . GLU A 1 114 ? -17.285 6.886 29.704 1.00 94.94 114 GLU A N 1
ATOM 875 C CA . GLU A 1 114 ? -18.572 6.187 29.666 1.00 94.94 114 GLU A CA 1
ATOM 876 C C . GLU A 1 114 ? -18.521 4.966 28.741 1.00 94.94 114 GLU A C 1
ATOM 878 O O . GLU A 1 114 ? -18.878 3.856 29.147 1.00 94.94 114 GLU A O 1
ATOM 883 N N . VAL A 1 115 ? -17.967 5.137 27.535 1.00 95.75 115 VAL A N 1
ATOM 884 C CA . VAL A 1 115 ? -17.758 4.039 26.582 1.00 95.75 115 VAL A CA 1
ATOM 885 C C . VAL A 1 115 ? -16.815 2.990 27.169 1.00 95.75 115 VAL A C 1
ATOM 887 O O . VAL A 1 115 ? -17.082 1.792 27.070 1.00 95.75 115 VAL A O 1
ATOM 890 N N . ILE A 1 116 ? -15.725 3.407 27.822 1.00 96.25 116 ILE A N 1
ATOM 891 C CA . ILE A 1 116 ? -14.774 2.476 28.447 1.00 96.25 116 ILE A CA 1
ATOM 892 C C . ILE A 1 116 ? -15.421 1.700 29.603 1.00 96.25 116 ILE A C 1
ATOM 894 O O . ILE A 1 116 ? -15.167 0.498 29.748 1.00 96.25 116 ILE A O 1
ATOM 898 N N . ALA A 1 117 ? -16.255 2.345 30.421 1.00 95.38 117 ALA A N 1
ATOM 899 C CA . ALA A 1 117 ? -16.972 1.684 31.507 1.00 95.38 117 ALA A CA 1
ATOM 900 C C . ALA A 1 117 ? -17.904 0.586 30.971 1.00 95.38 117 ALA A C 1
ATOM 902 O O . ALA A 1 117 ? -17.839 -0.559 31.436 1.00 95.38 117 ALA A O 1
ATOM 903 N N . GLU A 1 118 ? -18.690 0.896 29.939 1.00 95.00 118 GLU A N 1
ATOM 904 C CA . GLU A 1 118 ? -19.617 -0.066 29.345 1.00 95.00 118 GLU A CA 1
ATOM 905 C C . GLU A 1 118 ? -18.886 -1.177 28.578 1.00 95.00 118 GLU A C 1
ATOM 907 O O . GLU A 1 118 ? -19.194 -2.359 28.745 1.00 95.00 118 GLU A O 1
ATOM 912 N N . ALA A 1 119 ? -17.828 -0.846 27.832 1.00 93.88 119 ALA A N 1
ATOM 913 C CA . ALA A 1 119 ? -16.986 -1.836 27.165 1.00 93.88 119 ALA A CA 1
ATOM 914 C C . ALA A 1 119 ? -16.368 -2.829 28.165 1.00 93.88 119 ALA A C 1
ATOM 916 O O . ALA A 1 119 ? -16.310 -4.031 27.896 1.00 93.88 119 ALA A O 1
ATOM 917 N N . ARG A 1 120 ? -15.941 -2.369 29.351 1.00 92.69 120 ARG A N 1
ATOM 918 C CA . ARG A 1 120 ? -15.444 -3.250 30.426 1.00 92.69 120 ARG A CA 1
ATOM 919 C C . ARG A 1 120 ? -16.540 -4.163 30.971 1.00 92.69 120 ARG A C 1
ATOM 921 O O . ARG A 1 120 ? -16.253 -5.338 31.221 1.00 92.69 120 ARG A O 1
ATOM 928 N N . ARG A 1 121 ? -17.761 -3.646 31.144 1.00 91.94 121 ARG A N 1
ATOM 929 C CA . ARG A 1 121 ? -18.926 -4.424 31.592 1.00 91.94 121 ARG A CA 1
ATOM 930 C C . ARG A 1 121 ? -19.258 -5.528 30.588 1.00 91.94 121 ARG A C 1
ATOM 932 O O . ARG A 1 121 ? -19.319 -6.694 30.972 1.00 91.94 121 ARG A O 1
ATOM 939 N N . LEU A 1 122 ? -19.360 -5.180 29.304 1.00 91.94 122 LEU A N 1
ATOM 940 C CA . LEU A 1 122 ? -19.611 -6.123 28.210 1.00 91.94 122 LEU A CA 1
ATOM 941 C C . LEU A 1 122 ? -18.489 -7.154 28.068 1.00 91.94 122 LEU A C 1
ATOM 943 O O . LEU A 1 122 ? -18.762 -8.344 27.911 1.00 91.94 122 LEU A O 1
ATOM 947 N N . ARG A 1 123 ? -17.222 -6.735 28.188 1.00 91.06 123 ARG A N 1
ATOM 948 C CA . ARG A 1 123 ? -16.077 -7.653 28.144 1.00 91.06 123 ARG A CA 1
ATOM 949 C C . ARG A 1 123 ? -16.204 -8.740 29.205 1.00 91.06 123 ARG A C 1
ATOM 951 O O . ARG A 1 123 ? -15.933 -9.891 28.895 1.00 91.06 123 ARG A O 1
ATOM 958 N N . HIS A 1 124 ? -16.648 -8.406 30.419 1.00 88.50 124 HIS A N 1
ATOM 959 C CA . HIS A 1 124 ? -16.782 -9.374 31.512 1.00 88.50 124 HIS A CA 1
ATOM 960 C C . HIS A 1 124 ? -17.742 -10.531 31.193 1.00 88.50 124 HIS A C 1
ATOM 962 O O . HIS A 1 124 ? -17.578 -11.616 31.744 1.00 88.50 124 HIS A O 1
ATOM 968 N N . LEU A 1 125 ? -18.692 -10.319 30.275 1.00 89.06 125 LEU A N 1
ATOM 969 C CA . LEU A 1 125 ? -19.623 -11.345 29.798 1.00 89.06 125 LEU A CA 1
ATOM 970 C C . LEU A 1 125 ? -18.993 -12.300 28.773 1.00 89.06 125 LEU A C 1
ATOM 972 O O . LEU A 1 125 ? -19.493 -13.403 28.585 1.00 89.06 125 LEU A O 1
ATOM 976 N N . ALA A 1 126 ? -17.911 -11.886 28.107 1.00 86.00 126 ALA A N 1
ATOM 977 C CA . ALA A 1 126 ? -17.232 -12.671 27.078 1.00 86.00 126 ALA A CA 1
ATOM 978 C C . ALA A 1 126 ? -15.897 -13.256 27.570 1.00 86.00 126 ALA A C 1
ATOM 980 O O . ALA A 1 126 ? -15.646 -14.450 27.439 1.00 86.00 126 ALA A O 1
ATOM 981 N N . VAL A 1 127 ? -15.020 -12.414 28.125 1.00 83.69 127 VAL A N 1
ATOM 982 C CA . VAL A 1 127 ? -13.666 -12.761 28.576 1.00 83.69 127 VAL A CA 1
ATOM 983 C C . VAL A 1 127 ? -13.293 -11.905 29.789 1.00 83.69 127 VAL A C 1
ATOM 985 O O . VAL A 1 127 ? -13.349 -10.679 29.751 1.00 83.69 127 VAL A O 1
ATOM 988 N N . ARG A 1 128 ? -12.817 -12.523 30.877 1.00 80.44 128 ARG A N 1
ATOM 989 C CA . ARG A 1 128 ? -12.492 -11.796 32.120 1.00 80.44 128 ARG A CA 1
ATOM 990 C C . ARG A 1 128 ? -11.445 -10.689 31.910 1.00 80.44 128 ARG A C 1
ATOM 992 O O . ARG A 1 128 ? -11.682 -9.524 32.249 1.00 80.44 128 ARG A O 1
ATOM 999 N N . HIS A 1 129 ? -10.296 -11.046 31.344 1.00 82.06 129 HIS A N 1
ATOM 1000 C CA . HIS A 1 129 ? -9.223 -10.138 30.930 1.00 82.06 129 HIS A CA 1
ATOM 1001 C C . HIS A 1 129 ? -8.295 -10.846 29.925 1.00 82.06 129 HIS A C 1
ATOM 1003 O O . HIS A 1 129 ? -8.211 -12.076 29.954 1.00 82.06 129 HIS A O 1
ATOM 1009 N N . PRO A 1 130 ? -7.556 -10.107 29.075 1.00 85.06 130 PRO A N 1
ATOM 1010 C CA . PRO A 1 130 ? -6.460 -10.689 28.302 1.00 85.06 130 PRO A CA 1
ATOM 1011 C C . PRO A 1 130 ? -5.423 -11.362 29.223 1.00 85.06 130 PRO A C 1
ATOM 1013 O O . PRO A 1 130 ? -5.308 -10.968 30.392 1.00 85.06 130 PRO A O 1
ATOM 1016 N N . PRO A 1 131 ? -4.643 -12.347 28.746 1.00 89.06 131 PRO A N 1
ATOM 1017 C CA . PRO A 1 131 ? -3.618 -13.000 29.560 1.00 89.06 131 PRO A CA 1
ATOM 1018 C C . PRO A 1 131 ? -2.643 -11.983 30.173 1.00 89.06 131 PRO A C 1
ATOM 1020 O O . PRO A 1 131 ? -2.098 -11.125 29.477 1.00 89.06 131 PRO A O 1
ATOM 1023 N N . LEU A 1 132 ? -2.455 -12.034 31.496 1.00 91.38 132 LEU A N 1
ATOM 1024 C CA . LEU A 1 132 ? -1.672 -11.022 32.218 1.00 91.38 132 LEU A CA 1
ATOM 1025 C C . LEU A 1 132 ? -0.180 -11.086 31.868 1.00 91.38 132 LEU A C 1
ATOM 1027 O O . LEU A 1 132 ? 0.480 -10.053 31.814 1.00 91.38 132 LEU A O 1
ATOM 1031 N N . ASN A 1 133 ? 0.342 -12.284 31.602 1.00 92.50 133 ASN A N 1
ATOM 1032 C CA . ASN A 1 133 ? 1.698 -12.479 31.095 1.00 92.50 133 ASN A CA 1
ATOM 1033 C C . ASN A 1 133 ? 1.901 -11.730 29.767 1.00 92.50 133 ASN A C 1
ATOM 1035 O O . ASN A 1 133 ? 2.847 -10.960 29.666 1.00 92.50 133 ASN A O 1
ATOM 1039 N N . ASN A 1 134 ? 0.969 -11.849 28.812 1.00 91.69 134 ASN A N 1
ATOM 1040 C CA . ASN A 1 134 ? 1.033 -11.123 27.539 1.00 91.69 134 ASN A CA 1
ATOM 1041 C C . ASN A 1 134 ? 1.025 -9.605 27.762 1.00 91.69 134 ASN A C 1
ATOM 1043 O O . ASN A 1 134 ? 1.835 -8.893 27.172 1.00 91.69 134 ASN A O 1
ATOM 1047 N N . GLN A 1 135 ? 0.141 -9.110 28.639 1.00 91.75 135 GLN A N 1
ATOM 1048 C CA . GLN A 1 135 ? 0.070 -7.683 28.978 1.00 91.75 135 GLN A CA 1
ATOM 1049 C C . GLN A 1 135 ? 1.385 -7.173 29.584 1.00 91.75 135 GLN A C 1
ATOM 1051 O O . GLN A 1 135 ? 1.890 -6.137 29.161 1.00 91.75 135 GLN A O 1
ATOM 1056 N N . ARG A 1 136 ? 1.964 -7.908 30.544 1.00 93.19 136 ARG A N 1
ATOM 1057 C CA . ARG A 1 136 ? 3.231 -7.539 31.195 1.00 93.19 136 ARG A CA 1
ATOM 1058 C C . ARG A 1 136 ? 4.404 -7.562 30.222 1.00 93.19 136 ARG A C 1
ATOM 1060 O O . ARG A 1 136 ? 5.182 -6.616 30.202 1.00 93.19 136 ARG A O 1
ATOM 1067 N N . THR A 1 137 ? 4.517 -8.603 29.399 1.00 91.56 137 THR A N 1
ATOM 1068 C CA . THR A 1 137 ? 5.570 -8.696 28.380 1.00 91.56 137 THR A CA 1
ATOM 1069 C C . THR A 1 137 ? 5.481 -7.535 27.394 1.00 91.56 137 THR A C 1
ATOM 1071 O O . THR A 1 137 ? 6.491 -6.882 27.142 1.00 91.56 137 THR A O 1
ATOM 1074 N N . ALA A 1 138 ? 4.281 -7.223 26.892 1.00 91.06 138 ALA A N 1
ATOM 1075 C CA . ALA A 1 138 ? 4.077 -6.086 25.998 1.00 91.06 138 ALA A CA 1
ATOM 1076 C C . ALA A 1 138 ? 4.412 -4.748 26.679 1.00 91.06 138 ALA A C 1
ATOM 1078 O O . ALA A 1 138 ? 5.097 -3.921 26.086 1.00 91.06 138 ALA A O 1
ATOM 1079 N N . ALA A 1 139 ? 3.997 -4.554 27.935 1.00 92.81 139 ALA A N 1
ATOM 1080 C CA . ALA A 1 139 ? 4.305 -3.347 28.698 1.00 92.81 139 ALA A CA 1
ATOM 1081 C C . ALA A 1 139 ? 5.817 -3.150 28.890 1.00 92.81 139 ALA A C 1
ATOM 1083 O O . ALA A 1 139 ? 6.317 -2.053 28.662 1.00 92.81 139 ALA A O 1
ATOM 1084 N N . HIS A 1 140 ? 6.559 -4.205 29.244 1.00 94.25 140 HIS A N 1
ATOM 1085 C CA . HIS A 1 140 ? 8.019 -4.138 29.341 1.00 94.25 140 HIS A CA 1
ATOM 1086 C C . HIS A 1 140 ? 8.671 -3.850 27.984 1.00 94.25 140 HIS A C 1
ATOM 1088 O O . HIS A 1 140 ? 9.569 -3.018 27.905 1.00 94.25 140 HIS A O 1
ATOM 1094 N N . PHE A 1 141 ? 8.203 -4.490 26.910 1.00 92.38 141 PHE A N 1
ATOM 1095 C CA . PHE A 1 141 ? 8.717 -4.267 25.557 1.00 92.38 141 PHE A CA 1
ATOM 1096 C C . PHE A 1 141 ? 8.533 -2.812 25.092 1.00 92.38 141 PHE A C 1
ATOM 1098 O O . PHE A 1 141 ? 9.449 -2.229 24.513 1.00 92.38 141 PHE A O 1
ATOM 1105 N N . LEU A 1 142 ? 7.371 -2.220 25.389 1.00 91.56 142 LEU A N 1
ATOM 1106 C CA . LEU A 1 142 ? 7.078 -0.807 25.142 1.00 91.56 142 LEU A CA 1
ATOM 1107 C C . LEU A 1 142 ? 7.956 0.105 26.009 1.00 91.56 142 LEU A C 1
ATOM 1109 O O . LEU A 1 142 ? 8.627 0.983 25.479 1.00 91.56 142 LEU A O 1
ATOM 1113 N N . ALA A 1 143 ? 8.007 -0.132 27.324 1.00 94.94 143 ALA A N 1
ATOM 1114 C CA . ALA A 1 143 ? 8.752 0.703 28.269 1.00 94.94 143 ALA A CA 1
ATOM 1115 C C . ALA A 1 143 ? 10.266 0.734 27.995 1.00 94.94 143 ALA A C 1
ATOM 1117 O O . ALA A 1 143 ? 10.923 1.729 28.284 1.00 94.94 143 ALA A O 1
ATOM 1118 N N . MET A 1 144 ? 10.820 -0.340 27.425 1.00 95.75 144 MET A N 1
ATOM 1119 C CA . MET A 1 144 ? 12.230 -0.419 27.024 1.00 95.75 144 MET A CA 1
ATOM 1120 C C . MET A 1 144 ? 12.508 0.169 25.626 1.00 95.75 144 MET A C 1
ATOM 1122 O O . MET A 1 144 ? 13.637 0.087 25.148 1.00 95.75 144 MET A O 1
ATOM 1126 N N . GLY A 1 145 ? 11.503 0.728 24.938 1.00 91.69 145 GLY A N 1
ATOM 1127 C CA . GLY A 1 145 ? 11.655 1.342 23.611 1.00 91.69 145 GLY A CA 1
ATOM 1128 C C . GLY A 1 145 ? 11.845 0.346 22.459 1.00 91.69 145 GLY A C 1
ATOM 1129 O O . GLY A 1 145 ? 12.129 0.740 21.326 1.00 91.69 145 GLY A O 1
ATOM 1130 N N . HIS A 1 146 ? 11.683 -0.960 22.700 1.00 91.75 146 HIS A N 1
ATOM 1131 C CA . HIS A 1 146 ? 11.846 -1.971 21.651 1.00 91.75 146 HIS A CA 1
ATOM 1132 C C . HIS A 1 146 ? 10.757 -1.883 20.579 1.00 91.75 146 HIS A C 1
ATOM 1134 O O . HIS A 1 146 ? 11.005 -2.236 19.423 1.00 91.75 146 HIS A O 1
ATOM 1140 N N . TYR A 1 147 ? 9.570 -1.390 20.942 1.00 88.38 147 TYR A N 1
ATOM 1141 C CA . TYR A 1 147 ? 8.491 -1.129 19.992 1.00 88.38 147 TYR A CA 1
ATOM 1142 C C . TYR A 1 147 ? 8.903 -0.093 18.952 1.00 88.38 147 TYR A C 1
ATOM 1144 O O . TYR A 1 147 ? 8.867 -0.397 17.762 1.00 88.38 147 TYR A O 1
ATOM 1152 N N . ASP A 1 148 ? 9.397 1.066 19.385 1.00 87.06 148 ASP A N 1
ATOM 1153 C CA . ASP A 1 148 ? 9.813 2.140 18.479 1.00 87.06 148 ASP A CA 1
ATOM 1154 C C . ASP A 1 148 ? 10.953 1.687 17.563 1.00 87.06 148 ASP A C 1
ATOM 1156 O O . ASP A 1 148 ? 10.891 1.866 16.346 1.00 87.06 148 ASP A O 1
ATOM 1160 N N . ALA A 1 149 ? 11.954 0.994 18.118 1.00 89.56 149 ALA A N 1
ATOM 1161 C CA . ALA A 1 149 ? 13.039 0.412 17.328 1.00 89.56 149 ALA A CA 1
ATOM 1162 C C . ALA A 1 149 ? 12.524 -0.596 16.281 1.00 89.56 149 ALA A C 1
ATOM 1164 O O . ALA A 1 149 ? 12.998 -0.617 15.139 1.00 89.56 149 ALA A O 1
ATOM 1165 N N . THR A 1 150 ? 11.527 -1.411 16.645 1.00 88.31 150 THR A N 1
ATOM 1166 C CA . THR A 1 150 ? 10.879 -2.361 15.729 1.00 88.31 150 THR A CA 1
ATOM 1167 C C . THR A 1 150 ? 10.104 -1.627 14.636 1.00 88.31 150 THR A C 1
ATOM 1169 O O . THR A 1 150 ? 10.257 -1.972 13.467 1.00 88.31 150 THR A O 1
ATOM 1172 N N . MET A 1 151 ? 9.346 -0.579 14.971 1.00 85.94 151 MET A N 1
ATOM 1173 C CA . MET A 1 151 ? 8.609 0.251 14.006 1.00 85.94 151 MET A CA 1
ATOM 1174 C C . MET A 1 151 ? 9.528 0.950 13.017 1.00 85.94 151 MET A C 1
ATOM 1176 O O . MET A 1 151 ? 9.310 0.850 11.812 1.00 85.94 151 MET A O 1
ATOM 1180 N N . MET A 1 152 ? 10.628 1.546 13.478 1.00 85.81 152 MET A N 1
ATOM 1181 C CA . MET A 1 152 ? 11.625 2.148 12.587 1.00 85.81 152 MET A CA 1
ATOM 1182 C C . MET A 1 152 ? 12.277 1.123 11.647 1.00 85.81 152 MET A C 1
ATOM 1184 O O . MET A 1 152 ? 12.646 1.445 10.512 1.00 85.81 152 MET A O 1
ATOM 1188 N N . ARG A 1 153 ? 12.468 -0.119 12.111 1.00 88.00 153 ARG A N 1
ATOM 1189 C CA . ARG A 1 153 ? 12.997 -1.208 11.281 1.00 88.00 153 ARG A CA 1
ATOM 1190 C C . ARG A 1 153 ? 11.968 -1.686 10.255 1.00 88.00 153 ARG A C 1
ATOM 1192 O O . ARG A 1 153 ? 12.325 -1.817 9.087 1.00 88.00 153 ARG A O 1
ATOM 1199 N N . LEU A 1 154 ? 10.721 -1.923 10.669 1.00 86.81 154 LEU A N 1
ATOM 1200 C CA . LEU A 1 154 ? 9.640 -2.329 9.767 1.00 86.81 154 LEU A CA 1
ATOM 1201 C C . LEU A 1 154 ? 9.352 -1.250 8.724 1.00 86.81 154 LEU A C 1
ATOM 1203 O O . LEU A 1 154 ? 9.225 -1.580 7.550 1.00 86.81 154 LEU A O 1
ATOM 1207 N N . GLY A 1 155 ? 9.350 0.024 9.119 1.00 84.56 155 GLY A N 1
ATOM 1208 C CA . GLY A 1 155 ? 9.192 1.148 8.202 1.00 84.56 155 GLY A CA 1
ATOM 1209 C C . GLY A 1 155 ? 10.249 1.142 7.092 1.00 84.56 155 GLY A C 1
ATOM 1210 O O . GLY A 1 155 ? 9.920 1.168 5.909 1.00 84.56 155 GLY A O 1
ATOM 1211 N N . ARG A 1 156 ? 11.538 1.007 7.436 1.00 85.81 156 ARG A N 1
ATOM 1212 C CA . ARG A 1 156 ? 12.598 0.877 6.414 1.00 85.81 156 ARG A CA 1
ATOM 1213 C C . ARG A 1 156 ? 12.387 -0.331 5.504 1.00 85.81 156 ARG A C 1
ATOM 1215 O O . ARG A 1 156 ? 12.412 -0.182 4.288 1.00 85.81 156 ARG A O 1
ATOM 1222 N N . LEU A 1 157 ? 12.107 -1.495 6.085 1.00 88.50 157 LEU A N 1
ATOM 1223 C CA . LEU A 1 157 ? 11.927 -2.734 5.333 1.00 88.50 157 LEU A CA 1
ATOM 1224 C C . LEU A 1 157 ? 10.729 -2.676 4.370 1.00 88.50 157 LEU A C 1
ATOM 1226 O O . LEU A 1 157 ? 10.820 -3.130 3.232 1.00 88.50 157 LEU A O 1
ATOM 1230 N N . PHE A 1 158 ? 9.598 -2.123 4.804 1.00 86.88 158 PHE A N 1
ATOM 1231 C CA . PHE A 1 158 ? 8.420 -1.974 3.951 1.00 86.88 158 PHE A CA 1
ATOM 1232 C C . PHE A 1 158 ? 8.653 -0.941 2.856 1.00 86.88 158 PHE A C 1
ATOM 1234 O O . PHE A 1 158 ? 8.234 -1.180 1.726 1.00 86.88 158 PHE A O 1
ATOM 1241 N N . ARG A 1 159 ? 9.381 0.148 3.142 1.00 85.62 159 ARG A N 1
ATOM 1242 C CA . ARG A 1 159 ? 9.803 1.110 2.117 1.00 85.62 159 ARG A CA 1
ATOM 1243 C C . ARG A 1 159 ? 10.670 0.441 1.051 1.00 85.62 159 ARG A C 1
ATOM 1245 O O . ARG A 1 159 ? 10.375 0.583 -0.128 1.00 85.62 159 ARG A O 1
ATOM 1252 N N . GLU A 1 160 ? 11.676 -0.335 1.449 1.00 89.00 160 GLU A N 1
ATOM 1253 C CA . GLU A 1 160 ? 12.546 -1.073 0.521 1.00 89.00 160 GLU A CA 1
ATOM 1254 C C . GLU A 1 160 ? 11.755 -2.057 -0.353 1.00 89.00 160 GLU A C 1
ATOM 1256 O O . GLU A 1 160 ? 11.897 -2.053 -1.575 1.00 89.00 160 GLU A O 1
ATOM 1261 N N . ARG A 1 161 ? 10.864 -2.858 0.245 1.00 91.31 161 ARG A N 1
ATOM 1262 C CA . ARG A 1 161 ? 10.007 -3.803 -0.495 1.00 91.31 161 ARG A CA 1
ATOM 1263 C C . ARG A 1 161 ? 9.041 -3.104 -1.439 1.00 91.31 161 ARG A C 1
ATOM 1265 O O . ARG A 1 161 ? 8.830 -3.568 -2.555 1.00 91.31 161 ARG A O 1
ATOM 1272 N N . ARG A 1 162 ? 8.454 -1.994 -0.996 1.00 88.00 162 ARG A N 1
ATOM 1273 C CA . ARG A 1 162 ? 7.547 -1.175 -1.797 1.00 88.00 162 ARG A CA 1
ATOM 1274 C C . ARG A 1 162 ? 8.273 -0.615 -3.019 1.00 88.00 162 ARG A C 1
ATOM 1276 O O . ARG A 1 162 ? 7.775 -0.770 -4.129 1.00 88.00 162 ARG A O 1
ATOM 1283 N N . THR A 1 163 ? 9.464 -0.051 -2.826 1.00 87.25 163 THR A N 1
ATOM 1284 C CA . THR A 1 163 ? 10.324 0.411 -3.923 1.00 87.25 163 THR A CA 1
ATOM 1285 C C . THR A 1 163 ? 10.680 -0.734 -4.867 1.00 87.25 163 THR A C 1
ATOM 1287 O O . THR A 1 163 ? 10.456 -0.608 -6.064 1.00 87.25 163 THR A O 1
ATOM 1290 N N . ALA A 1 164 ? 11.120 -1.885 -4.353 1.00 91.69 164 ALA A N 1
ATOM 1291 C CA . ALA A 1 164 ? 11.451 -3.041 -5.187 1.00 91.69 164 ALA A CA 1
ATOM 1292 C C . ALA A 1 164 ? 10.253 -3.541 -6.017 1.00 91.69 164 ALA A C 1
ATOM 1294 O O . ALA A 1 164 ? 10.413 -3.882 -7.189 1.00 91.69 164 ALA A O 1
ATOM 1295 N N . LEU A 1 165 ? 9.048 -3.560 -5.433 1.00 92.69 165 LEU A N 1
ATOM 1296 C CA . LEU A 1 165 ? 7.825 -3.964 -6.128 1.00 92.69 165 LEU A CA 1
ATOM 1297 C C . LEU A 1 165 ? 7.401 -2.932 -7.173 1.00 92.69 165 LEU A C 1
ATOM 1299 O O . LEU A 1 165 ? 7.086 -3.308 -8.297 1.00 92.69 165 LEU A O 1
ATOM 1303 N N . ARG A 1 166 ? 7.455 -1.640 -6.842 1.00 89.38 166 ARG A N 1
ATOM 1304 C CA . ARG A 1 166 ? 7.248 -0.552 -7.806 1.00 89.38 166 ARG A CA 1
ATOM 1305 C C . ARG A 1 166 ? 8.198 -0.675 -8.989 1.00 89.38 166 ARG A C 1
ATOM 1307 O O . ARG A 1 166 ? 7.752 -0.608 -10.128 1.00 89.38 166 ARG A O 1
ATOM 1314 N N . ASP A 1 167 ? 9.489 -0.837 -8.723 1.00 89.38 167 ASP A N 1
ATOM 1315 C CA . ASP A 1 167 ? 10.522 -0.880 -9.755 1.00 89.38 167 ASP A CA 1
ATOM 1316 C C . ASP A 1 167 ? 10.333 -2.107 -10.655 1.00 89.38 167 ASP A C 1
ATOM 1318 O O . ASP A 1 167 ? 10.441 -1.994 -11.873 1.00 89.38 167 ASP A O 1
ATOM 1322 N N . ALA A 1 168 ? 9.933 -3.247 -10.082 1.00 93.62 168 ALA A N 1
ATOM 1323 C CA . ALA A 1 168 ? 9.587 -4.442 -10.845 1.00 93.62 168 ALA A CA 1
ATOM 1324 C C . ALA A 1 168 ? 8.340 -4.236 -11.719 1.00 93.62 168 ALA A C 1
ATOM 1326 O O . ALA A 1 168 ? 8.337 -4.620 -12.888 1.00 93.62 168 ALA A O 1
ATOM 1327 N N . LEU A 1 169 ? 7.287 -3.612 -11.180 1.00 92.12 169 LEU A N 1
ATOM 1328 C CA . LEU A 1 169 ? 6.060 -3.321 -11.928 1.00 92.12 169 LEU A CA 1
ATOM 1329 C C . LEU A 1 169 ? 6.323 -2.318 -13.060 1.00 92.12 169 LEU A C 1
ATOM 1331 O O . LEU A 1 169 ? 5.853 -2.534 -14.174 1.00 92.12 169 LEU A O 1
ATOM 1335 N N . ASN A 1 170 ? 7.122 -1.276 -12.813 1.00 87.44 170 ASN A N 1
ATOM 1336 C CA . ASN A 1 170 ? 7.593 -0.354 -13.851 1.00 87.44 170 ASN A CA 1
ATOM 1337 C C . ASN A 1 170 ? 8.425 -1.075 -14.911 1.00 87.44 170 ASN A C 1
ATOM 1339 O O . ASN A 1 170 ? 8.253 -0.834 -16.094 1.00 87.44 170 ASN A O 1
ATOM 1343 N N . HIS A 1 171 ? 9.318 -1.975 -14.522 1.00 87.94 171 HIS A N 1
ATOM 1344 C CA . HIS A 1 171 ? 10.178 -2.633 -15.494 1.00 87.94 171 HIS A CA 1
ATOM 1345 C C . HIS A 1 171 ? 9.422 -3.641 -16.379 1.00 87.94 171 HIS A C 1
ATOM 1347 O O . HIS A 1 171 ? 9.664 -3.699 -17.582 1.00 87.94 171 HIS A O 1
ATOM 1353 N N . TYR A 1 172 ? 8.497 -4.424 -15.812 1.00 87.81 172 TYR A N 1
ATOM 1354 C CA . TYR A 1 172 ? 7.856 -5.531 -16.534 1.00 87.81 172 TYR A CA 1
ATOM 1355 C C . TYR A 1 172 ? 6.419 -5.271 -17.002 1.00 87.81 172 TYR A C 1
ATOM 1357 O O . TYR A 1 172 ? 5.943 -5.957 -17.907 1.00 87.81 172 TYR A O 1
ATOM 1365 N N . LEU A 1 173 ? 5.697 -4.344 -16.368 1.00 86.06 173 LEU A N 1
ATOM 1366 C CA . LEU A 1 173 ? 4.245 -4.197 -16.516 1.00 86.06 173 LEU A CA 1
ATOM 1367 C C . LEU A 1 173 ? 3.786 -2.747 -16.757 1.00 86.06 173 LEU A C 1
ATOM 1369 O O . LEU A 1 173 ? 2.582 -2.501 -16.725 1.00 86.06 173 LEU A O 1
ATOM 1373 N N . GLN A 1 174 ? 4.687 -1.807 -17.068 1.00 81.88 174 GLN A N 1
ATOM 1374 C CA . GLN A 1 174 ? 4.388 -0.371 -17.237 1.00 81.88 174 GLN A CA 1
ATOM 1375 C C . GLN A 1 174 ? 3.174 -0.063 -18.121 1.00 81.88 174 GLN A C 1
ATOM 1377 O O . GLN A 1 174 ? 2.353 0.777 -17.775 1.00 81.88 174 GLN A O 1
ATOM 1382 N N . GLN A 1 175 ? 3.039 -0.754 -19.254 1.00 76.31 175 GLN A N 1
ATOM 1383 C CA . GLN A 1 175 ? 1.928 -0.542 -20.192 1.00 76.31 175 GLN A CA 1
ATOM 1384 C C . GLN A 1 175 ? 0.667 -1.338 -19.844 1.00 76.31 175 GLN A C 1
ATOM 1386 O O . GLN A 1 175 ? -0.363 -1.195 -20.501 1.00 76.31 175 GLN A O 1
ATOM 1391 N N . SER A 1 176 ? 0.758 -2.242 -18.871 1.00 80.56 176 SER A N 1
ATOM 1392 C CA . SER A 1 176 ? -0.281 -3.224 -18.568 1.00 80.56 176 SER A CA 1
ATOM 1393 C C . SER A 1 176 ? -0.997 -2.996 -17.268 1.00 80.56 176 SER A C 1
ATOM 1395 O O . SER A 1 176 ? -2.131 -3.453 -17.142 1.00 80.56 176 SER A O 1
ATOM 1397 N N . VAL A 1 177 ? -0.370 -2.300 -16.331 1.00 87.12 177 VAL A N 1
ATOM 1398 C CA . VAL A 1 177 ? -0.986 -2.020 -15.048 1.00 87.12 177 VAL A CA 1
ATOM 1399 C C . VAL A 1 177 ? -0.854 -0.555 -14.683 1.00 87.12 177 VAL A C 1
ATOM 1401 O O . VAL A 1 177 ? 0.145 0.093 -14.983 1.00 87.12 177 VAL A O 1
ATOM 1404 N N . ALA A 1 178 ? -1.865 -0.063 -13.983 1.00 86.75 178 ALA A N 1
ATOM 1405 C CA . ALA A 1 178 ? -1.825 1.190 -13.261 1.00 86.75 178 ALA A CA 1
ATOM 1406 C C . ALA A 1 178 ? -1.932 0.899 -11.763 1.00 86.75 178 ALA A C 1
ATOM 1408 O O . ALA A 1 178 ? -2.726 0.065 -11.328 1.00 86.75 178 ALA A O 1
ATOM 1409 N N . ILE A 1 179 ? -1.142 1.599 -10.967 1.00 85.94 179 ILE A N 1
ATOM 1410 C CA . ILE A 1 179 ? -1.164 1.545 -9.513 1.00 85.94 179 ILE A CA 1
ATOM 1411 C C . ILE A 1 179 ? -1.733 2.873 -9.037 1.00 85.94 179 ILE A C 1
ATOM 1413 O O . ILE A 1 179 ? -1.261 3.928 -9.457 1.00 85.94 179 ILE A O 1
ATOM 1417 N N . ALA A 1 180 ? -2.729 2.840 -8.153 1.00 73.00 180 ALA A N 1
ATOM 1418 C CA . ALA A 1 180 ? -3.200 4.072 -7.527 1.00 73.00 180 ALA A CA 1
ATOM 1419 C C . ALA A 1 180 ? -2.029 4.753 -6.782 1.00 73.00 180 ALA A C 1
ATOM 1421 O O . ALA A 1 180 ? -1.256 4.047 -6.120 1.00 73.00 180 ALA A O 1
ATOM 1422 N N . PRO A 1 181 ? -1.864 6.087 -6.866 1.00 62.47 181 PRO A N 1
ATOM 1423 C CA . PRO A 1 181 ? -0.817 6.808 -6.150 1.00 62.47 181 PRO A CA 1
ATOM 1424 C C . PRO A 1 181 ? -1.124 6.802 -4.648 1.00 62.47 181 PRO A C 1
ATOM 1426 O O . PRO A 1 181 ? -1.649 7.751 -4.074 1.00 62.47 181 PRO A O 1
ATOM 1429 N N . LEU A 1 182 ? -0.822 5.686 -3.992 1.00 64.94 182 LEU A N 1
ATOM 1430 C CA . LEU A 1 182 ? -0.988 5.537 -2.558 1.00 64.94 182 LEU A CA 1
ATOM 1431 C C . LEU A 1 182 ? 0.196 6.206 -1.866 1.00 64.94 182 LEU A C 1
ATOM 1433 O O . LEU A 1 182 ? 1.361 5.848 -2.075 1.00 64.94 182 LEU A O 1
ATOM 1437 N N . ARG A 1 183 ? -0.102 7.194 -1.025 1.00 61.19 183 ARG A N 1
ATOM 1438 C CA . ARG A 1 183 ? 0.854 7.683 -0.035 1.00 61.19 183 ARG A CA 1
ATOM 1439 C C . ARG A 1 183 ? 0.879 6.646 1.086 1.00 61.19 183 ARG A C 1
ATOM 1441 O O . ARG A 1 183 ? -0.091 6.511 1.815 1.00 61.19 183 ARG A O 1
ATOM 1448 N N . GLY A 1 184 ? 1.943 5.863 1.141 1.00 60.53 184 GLY A N 1
ATOM 1449 C CA . GLY A 1 184 ? 2.186 4.945 2.248 1.00 60.53 184 GLY A CA 1
ATOM 1450 C C . GLY A 1 184 ? 1.541 3.583 2.085 1.00 60.53 184 GLY A C 1
ATOM 1451 O O . GLY A 1 184 ? 1.314 3.099 0.976 1.00 60.53 184 GLY A O 1
ATOM 1452 N N . GLY A 1 185 ? 1.316 2.935 3.221 1.00 70.94 185 GLY A N 1
ATOM 1453 C CA . GLY A 1 185 ? 0.710 1.617 3.296 1.00 70.94 185 GLY A CA 1
ATOM 1454 C C . GLY A 1 185 ? 1.669 0.470 2.988 1.00 70.94 185 GLY A C 1
ATOM 1455 O O . GLY A 1 185 ? 2.825 0.639 2.595 1.00 70.94 185 GLY A O 1
ATOM 1456 N N . ALA A 1 186 ? 1.159 -0.742 3.184 1.00 77.56 186 ALA A N 1
ATOM 1457 C CA . ALA A 1 186 ? 1.907 -1.975 2.971 1.00 77.56 186 ALA A CA 1
ATOM 1458 C C . ALA A 1 186 ? 1.367 -2.791 1.786 1.00 77.56 186 ALA A C 1
ATOM 1460 O O . ALA A 1 186 ? 1.515 -4.016 1.749 1.00 77.56 186 ALA A O 1
ATOM 1461 N N . THR A 1 187 ? 0.678 -2.131 0.851 1.00 85.06 187 THR A N 1
ATOM 1462 C CA . THR A 1 187 ? -0.057 -2.776 -0.240 1.00 85.06 187 THR A CA 1
ATOM 1463 C C . THR A 1 187 ? -0.141 -1.883 -1.466 1.00 85.06 187 THR A C 1
ATOM 1465 O O . THR A 1 187 ? -0.315 -0.676 -1.324 1.00 85.06 187 THR A O 1
ATOM 1468 N N . TYR A 1 188 ? -0.146 -2.482 -2.652 1.00 88.38 188 TYR A N 1
ATOM 1469 C CA . TYR A 1 188 ? -0.548 -1.819 -3.885 1.00 88.38 188 TYR A CA 1
ATOM 1470 C C . TYR A 1 188 ? -1.919 -2.277 -4.350 1.00 88.38 188 TYR A C 1
ATOM 1472 O O . TYR A 1 188 ? -2.208 -3.473 -4.359 1.00 88.38 188 TYR A O 1
ATOM 1480 N N . TRP A 1 189 ? -2.723 -1.305 -4.773 1.00 89.81 189 TRP A N 1
ATOM 1481 C CA . TRP A 1 189 ? -3.965 -1.511 -5.501 1.00 89.81 189 TRP A CA 1
ATOM 1482 C C . TRP A 1 189 ? -3.665 -1.415 -6.997 1.00 89.81 189 TRP A C 1
ATOM 1484 O O . TRP A 1 189 ? -3.350 -0.333 -7.498 1.00 89.81 189 TRP A O 1
ATOM 1494 N N . VAL A 1 190 ? -3.684 -2.555 -7.687 1.00 92.19 190 VAL A N 1
ATOM 1495 C CA . VAL A 1 190 ? -3.206 -2.690 -9.065 1.00 92.19 190 VAL A CA 1
ATOM 1496 C C . VAL A 1 190 ? -4.389 -2.903 -9.996 1.00 92.19 190 VAL A C 1
ATOM 1498 O O . VAL A 1 190 ? -5.127 -3.877 -9.869 1.00 92.19 190 VAL A O 1
ATOM 1501 N N . ARG A 1 191 ? -4.560 -1.991 -10.950 1.00 92.00 191 ARG A N 1
ATOM 1502 C CA . ARG A 1 191 ? -5.532 -2.079 -12.037 1.00 92.00 191 ARG A CA 1
ATOM 1503 C C . ARG A 1 191 ? -4.840 -2.612 -13.284 1.00 92.00 191 ARG A C 1
ATOM 1505 O O . ARG A 1 191 ? -3.958 -1.954 -13.820 1.00 92.00 191 ARG A O 1
ATOM 1512 N N . GLY A 1 192 ? -5.243 -3.789 -13.738 1.00 91.19 192 GLY A N 1
ATOM 1513 C CA . GLY A 1 192 ? -4.871 -4.345 -15.033 1.00 91.19 192 GLY A CA 1
ATOM 1514 C C . GLY A 1 192 ? -5.784 -3.872 -16.175 1.00 91.19 192 GLY A C 1
ATOM 1515 O O . GLY A 1 192 ? -6.632 -2.994 -15.984 1.00 91.19 192 GLY A O 1
ATOM 1516 N N . PRO A 1 193 ? -5.640 -4.467 -17.370 1.00 87.31 193 PRO A N 1
ATOM 1517 C CA . PRO A 1 193 ? -6.453 -4.131 -18.538 1.00 87.31 193 PRO A CA 1
ATOM 1518 C C . PRO A 1 193 ? -7.949 -4.378 -18.304 1.00 87.31 193 PRO A C 1
ATOM 1520 O O . PRO A 1 193 ? -8.311 -5.299 -17.585 1.00 87.31 193 PRO A O 1
ATOM 1523 N N . ASP A 1 194 ? -8.834 -3.623 -18.960 1.00 86.94 194 ASP A N 1
ATOM 1524 C CA . ASP A 1 194 ? -10.294 -3.730 -18.747 1.00 86.94 194 ASP A CA 1
ATOM 1525 C C . ASP A 1 194 ? -10.887 -5.118 -19.044 1.00 86.94 194 ASP A C 1
ATOM 1527 O O . ASP A 1 194 ? -11.919 -5.487 -18.492 1.00 86.94 194 ASP A O 1
ATOM 1531 N N . HIS A 1 195 ? -10.227 -5.899 -19.899 1.00 86.00 195 HIS A N 1
ATOM 1532 C CA . HIS A 1 195 ? -10.620 -7.263 -20.258 1.00 86.00 195 HIS A CA 1
ATOM 1533 C C . HIS A 1 195 ? -9.989 -8.340 -19.360 1.00 86.00 195 HIS A C 1
ATOM 1535 O O . HIS A 1 195 ? -10.191 -9.527 -19.608 1.00 86.00 195 HIS A O 1
ATOM 1541 N N . LEU A 1 196 ? -9.202 -7.951 -18.352 1.00 90.69 196 LEU A N 1
ATOM 1542 C CA . LEU A 1 196 ? -8.634 -8.883 -17.386 1.00 90.69 196 LEU A CA 1
ATOM 1543 C C . LEU A 1 196 ? -9.754 -9.555 -16.588 1.00 90.69 196 LEU A C 1
ATOM 1545 O O . LEU A 1 196 ? -10.663 -8.890 -16.089 1.00 90.69 196 LEU A O 1
ATOM 1549 N N . ASP A 1 197 ? -9.639 -10.870 -16.431 1.00 92.62 197 ASP A N 1
ATOM 1550 C CA . ASP A 1 197 ? -10.382 -11.636 -15.441 1.00 92.62 197 ASP A CA 1
ATOM 1551 C C . ASP A 1 197 ? -9.456 -11.966 -14.269 1.00 92.62 1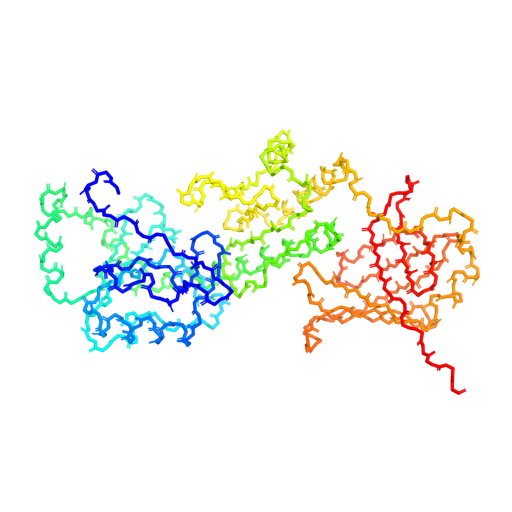97 ASP A C 1
ATOM 1553 O O . ASP A 1 197 ? -8.640 -12.884 -14.346 1.00 92.62 197 ASP A O 1
ATOM 1557 N N . VAL A 1 198 ? -9.535 -11.173 -13.202 1.00 94.56 198 VAL A N 1
ATOM 1558 C CA . VAL A 1 198 ? -8.611 -11.249 -12.066 1.00 94.56 198 VAL A CA 1
ATOM 1559 C C . VAL A 1 198 ? -8.685 -12.583 -11.334 1.00 94.56 198 VAL A C 1
ATOM 1561 O O . VAL A 1 198 ? -7.666 -13.035 -10.829 1.00 94.56 198 VAL A O 1
ATOM 1564 N N . GLU A 1 199 ? -9.848 -13.233 -11.306 1.00 94.19 199 GLU A N 1
ATOM 1565 C CA . GLU A 1 199 ? -10.008 -14.532 -10.644 1.00 94.19 199 GLU A CA 1
ATOM 1566 C C . GLU A 1 199 ? -9.219 -15.618 -11.390 1.00 94.19 199 GLU A C 1
ATOM 1568 O O . GLU A 1 199 ? -8.418 -16.338 -10.794 1.00 94.19 199 GLU A O 1
ATOM 1573 N N . GLU A 1 200 ? -9.358 -15.682 -12.719 1.00 93.94 200 GLU A N 1
ATOM 1574 C CA . GLU A 1 200 ? -8.581 -16.615 -13.544 1.00 93.94 200 GLU A CA 1
ATOM 1575 C C . GLU A 1 200 ? -7.092 -16.249 -13.551 1.00 93.94 200 GLU A C 1
ATOM 1577 O O . GLU A 1 200 ? -6.233 -17.126 -13.446 1.00 93.94 200 GLU A O 1
ATOM 1582 N N . PHE A 1 201 ? -6.765 -14.956 -13.617 1.00 94.94 201 PHE A N 1
ATOM 1583 C CA . PHE A 1 201 ? -5.384 -14.484 -13.544 1.00 94.94 201 PHE A CA 1
ATOM 1584 C C . PHE A 1 201 ? -4.721 -14.862 -12.211 1.00 94.94 201 PHE A C 1
ATOM 1586 O O . PHE A 1 201 ? -3.585 -15.336 -12.209 1.00 94.94 201 PHE A O 1
ATOM 1593 N N . ALA A 1 202 ? -5.435 -14.729 -11.089 1.00 96.00 202 ALA A N 1
ATOM 1594 C CA . ALA A 1 202 ? -4.959 -15.144 -9.773 1.00 96.00 202 ALA A CA 1
ATOM 1595 C C . ALA A 1 202 ? -4.762 -16.661 -9.694 1.00 96.00 202 ALA A C 1
ATOM 1597 O O . ALA A 1 202 ? -3.714 -17.113 -9.235 1.00 96.00 202 ALA A O 1
ATOM 1598 N N . ALA A 1 203 ? -5.704 -17.449 -10.220 1.00 96.00 203 ALA A N 1
ATOM 1599 C CA . ALA A 1 203 ? -5.576 -18.903 -10.272 1.00 96.00 203 ALA A CA 1
ATOM 1600 C C . ALA A 1 203 ? -4.386 -19.353 -11.145 1.00 96.00 203 ALA A C 1
ATOM 1602 O O . ALA A 1 203 ? -3.695 -20.320 -10.820 1.00 96.00 203 ALA A O 1
ATOM 1603 N N . GLN A 1 204 ? -4.115 -18.664 -12.259 1.00 95.94 204 GLN A N 1
ATOM 1604 C CA . GLN A 1 204 ? -2.941 -18.928 -13.097 1.00 95.94 204 GLN A CA 1
ATOM 1605 C C . GLN A 1 204 ? -1.630 -18.531 -12.416 1.00 95.94 204 GLN A C 1
ATOM 1607 O O . GLN A 1 204 ? -0.652 -19.277 -12.507 1.00 95.94 204 GLN A O 1
ATOM 1612 N N . ALA A 1 205 ? -1.609 -17.389 -11.728 1.00 96.44 205 ALA A N 1
ATOM 1613 C CA . ALA A 1 205 ? -0.466 -16.946 -10.939 1.00 96.44 205 ALA A CA 1
ATOM 1614 C C . ALA A 1 205 ? -0.140 -17.954 -9.832 1.00 96.44 205 ALA A C 1
ATOM 1616 O O . ALA A 1 205 ? 1.016 -18.363 -9.704 1.00 96.44 205 ALA A O 1
ATOM 1617 N N . GLU A 1 206 ? -1.157 -18.442 -9.116 1.00 97.06 206 GLU A N 1
ATOM 1618 C CA . GLU A 1 206 ? -0.999 -19.436 -8.054 1.00 97.06 206 GLU A CA 1
ATOM 1619 C C . GLU A 1 206 ? -0.381 -20.733 -8.589 1.00 97.06 206 GLU A C 1
ATOM 1621 O O . GLU A 1 206 ? 0.577 -21.245 -8.009 1.00 97.06 206 GLU A O 1
ATOM 1626 N N . ARG A 1 207 ? -0.834 -21.218 -9.756 1.00 97.12 207 ARG A N 1
ATOM 1627 C CA . ARG A 1 207 ? -0.235 -22.387 -10.432 1.00 97.12 207 ARG A CA 1
ATOM 1628 C C . ARG A 1 207 ? 1.245 -22.196 -10.785 1.00 97.12 207 ARG A C 1
ATOM 1630 O O . ARG A 1 207 ? 1.962 -23.184 -10.921 1.00 97.12 207 ARG A O 1
ATOM 1637 N N . ARG A 1 208 ? 1.708 -20.949 -10.926 1.00 96.19 208 ARG A N 1
ATOM 1638 C CA . ARG A 1 208 ? 3.118 -20.581 -11.153 1.00 96.19 208 ARG A CA 1
ATOM 1639 C C . ARG A 1 208 ? 3.837 -20.140 -9.863 1.00 96.19 208 ARG A C 1
ATOM 1641 O O . ARG A 1 208 ? 4.947 -19.622 -9.935 1.00 96.19 208 ARG A O 1
ATOM 1648 N N . GLY A 1 209 ? 3.236 -20.355 -8.689 1.00 95.19 209 GLY A N 1
ATOM 1649 C CA . GLY A 1 209 ? 3.838 -20.067 -7.383 1.00 95.19 209 GLY A CA 1
ATOM 1650 C C . GLY A 1 209 ? 3.760 -18.602 -6.939 1.00 95.19 209 GLY A C 1
ATOM 1651 O O . GLY A 1 209 ? 4.477 -18.212 -6.018 1.00 95.19 209 GLY A O 1
ATOM 1652 N N . VAL A 1 210 ? 2.911 -17.785 -7.571 1.00 96.06 210 VAL A N 1
ATOM 1653 C CA . VAL A 1 210 ? 2.723 -16.367 -7.235 1.00 96.06 210 VAL A CA 1
ATOM 1654 C C . VAL A 1 210 ? 1.305 -16.131 -6.731 1.00 96.06 210 VAL A C 1
ATOM 1656 O O . VAL A 1 210 ? 0.339 -16.379 -7.439 1.00 96.06 210 VAL A O 1
ATOM 1659 N N . LEU A 1 211 ? 1.172 -15.605 -5.514 1.00 95.00 211 LEU A N 1
ATOM 1660 C CA . LEU A 1 211 ? -0.128 -15.268 -4.939 1.00 95.00 211 LEU A CA 1
ATOM 1661 C C . LEU A 1 211 ? -0.418 -13.779 -5.117 1.00 95.00 211 LEU A C 1
ATOM 1663 O O . LEU A 1 211 ? 0.385 -12.925 -4.737 1.00 95.00 211 LEU A O 1
ATOM 1667 N N . ILE A 1 212 ? -1.596 -13.486 -5.655 1.00 95.00 212 ILE A N 1
ATOM 1668 C CA . ILE A 1 212 ? -2.187 -12.149 -5.716 1.00 95.00 212 ILE A CA 1
ATOM 1669 C C . ILE A 1 212 ? -3.587 -12.218 -5.120 1.00 95.00 212 ILE A C 1
ATOM 1671 O O . ILE A 1 212 ? -4.166 -13.298 -5.014 1.00 95.00 212 ILE A O 1
ATOM 1675 N N . GLU A 1 213 ? -4.144 -11.074 -4.749 1.00 94.12 213 GLU A N 1
ATOM 1676 C CA . GLU A 1 213 ? -5.448 -11.039 -4.104 1.00 94.12 213 GLU A CA 1
ATOM 1677 C C . GLU A 1 213 ? -6.490 -10.325 -4.974 1.00 94.12 213 GLU A C 1
ATOM 1679 O O . GLU A 1 213 ? -6.416 -9.101 -5.130 1.00 94.12 213 GLU A O 1
ATOM 1684 N N . PRO A 1 214 ? -7.473 -11.053 -5.532 1.00 94.81 214 PRO A N 1
ATOM 1685 C CA . PRO A 1 214 ? -8.653 -10.452 -6.139 1.00 94.81 214 PRO A CA 1
ATOM 1686 C C . PRO A 1 214 ? -9.392 -9.558 -5.145 1.00 94.81 214 PRO A C 1
ATOM 1688 O O . PRO A 1 214 ? -9.523 -9.882 -3.964 1.00 94.81 214 PRO A O 1
ATOM 1691 N N . VAL A 1 215 ? -9.906 -8.422 -5.614 1.00 92.44 215 VAL A N 1
ATOM 1692 C CA . VAL A 1 215 ? -10.528 -7.439 -4.712 1.00 92.44 215 VAL A CA 1
ATOM 1693 C C . VAL A 1 215 ? -12.006 -7.692 -4.437 1.00 92.44 215 VAL A C 1
ATOM 1695 O O . VAL A 1 215 ? -12.567 -7.053 -3.551 1.00 92.44 215 VAL A O 1
ATOM 1698 N N . GLY A 1 216 ? -12.639 -8.612 -5.172 1.00 92.25 216 GLY A N 1
ATOM 1699 C CA . GLY A 1 216 ? -14.069 -8.917 -5.076 1.00 92.25 216 GLY A CA 1
ATOM 1700 C C . GLY A 1 216 ? -14.591 -9.115 -3.647 1.00 92.25 216 GLY A C 1
ATOM 1701 O O . GLY A 1 216 ? -15.557 -8.442 -3.281 1.00 92.25 216 GLY A O 1
ATOM 1702 N N . PRO A 1 217 ? -13.922 -9.927 -2.804 1.00 92.38 217 PRO A N 1
ATOM 1703 C CA . PRO A 1 217 ? -14.334 -10.164 -1.418 1.00 92.38 217 PRO A CA 1
ATOM 1704 C C . PRO A 1 217 ? -14.387 -8.917 -0.522 1.00 92.38 217 PRO A C 1
ATOM 1706 O O . PRO A 1 217 ? -14.991 -8.964 0.547 1.00 92.38 217 PRO A O 1
ATOM 1709 N N . TYR A 1 218 ? -13.762 -7.808 -0.927 1.00 91.50 218 TYR A N 1
ATOM 1710 C CA . TYR A 1 218 ? -13.767 -6.557 -0.170 1.00 91.50 218 TYR A CA 1
ATOM 1711 C C . TYR A 1 218 ? -14.919 -5.612 -0.518 1.00 91.50 218 TYR A C 1
ATOM 1713 O O . TYR A 1 218 ? -15.111 -4.606 0.166 1.00 91.50 218 TYR A O 1
ATOM 1721 N N . PHE A 1 219 ? -15.683 -5.911 -1.568 1.00 90.94 219 PHE A N 1
ATOM 1722 C CA . PHE A 1 219 ? -16.869 -5.145 -1.927 1.00 90.94 219 PHE A CA 1
ATOM 1723 C C . PHE A 1 219 ? -18.089 -5.688 -1.188 1.00 90.94 219 PHE A C 1
ATOM 1725 O O . PHE A 1 219 ? -18.223 -6.887 -0.954 1.00 90.94 219 PHE A O 1
ATOM 1732 N N . ALA A 1 220 ? -18.997 -4.790 -0.815 1.00 88.31 220 ALA A N 1
ATOM 1733 C CA . ALA A 1 220 ? -20.173 -5.117 -0.015 1.00 88.31 220 ALA A CA 1
ATOM 1734 C C . ALA A 1 220 ? -21.102 -6.163 -0.655 1.00 88.31 220 ALA A C 1
ATOM 1736 O O . ALA A 1 220 ? -21.732 -6.950 0.046 1.00 88.31 220 ALA A O 1
ATOM 1737 N N . ASP A 1 221 ? -21.186 -6.165 -1.982 1.00 87.00 221 ASP A N 1
ATOM 1738 C CA . ASP A 1 221 ? -21.947 -7.126 -2.780 1.00 87.00 221 ASP A CA 1
ATOM 1739 C C . ASP A 1 221 ? -21.126 -8.370 -3.170 1.00 87.00 221 ASP A C 1
ATOM 1741 O O . ASP A 1 221 ? -21.623 -9.238 -3.890 1.00 87.00 221 ASP A O 1
ATOM 1745 N N . GLY A 1 222 ? -19.870 -8.452 -2.716 1.00 85.19 222 GLY A N 1
ATOM 1746 C CA . GLY A 1 222 ? -18.898 -9.475 -3.096 1.00 85.19 222 GLY A CA 1
ATOM 1747 C C . GLY A 1 222 ? -18.451 -9.397 -4.559 1.00 85.19 222 GLY A C 1
ATOM 1748 O O . GLY A 1 222 ? -17.798 -10.322 -5.040 1.00 85.19 222 GLY A O 1
ATOM 1749 N N . LYS A 1 223 ? -18.818 -8.334 -5.290 1.00 85.12 223 LYS A N 1
ATOM 1750 C CA . LYS A 1 223 ? -18.578 -8.176 -6.729 1.00 85.12 223 LYS A CA 1
ATOM 1751 C C . LYS A 1 223 ? -17.764 -6.912 -6.985 1.00 85.12 223 LYS A C 1
ATOM 1753 O O . LYS A 1 223 ? -18.278 -5.846 -7.302 1.00 85.12 223 LYS A O 1
ATOM 1758 N N . GLY A 1 224 ? -16.451 -7.058 -6.869 1.00 83.62 224 GLY A N 1
ATOM 1759 C CA . GLY A 1 224 ? -15.496 -6.014 -7.229 1.00 83.62 224 GLY A CA 1
ATOM 1760 C C . GLY A 1 224 ? -15.200 -5.959 -8.734 1.00 83.62 224 GLY A C 1
ATOM 1761 O O . GLY A 1 224 ? -15.604 -6.846 -9.493 1.00 83.62 224 GLY A O 1
ATOM 1762 N N . PRO A 1 225 ? -14.459 -4.934 -9.186 1.00 90.19 225 PRO A N 1
ATOM 1763 C CA . PRO A 1 225 ? -13.953 -4.858 -10.552 1.00 90.19 225 PRO A CA 1
ATOM 1764 C C . PRO A 1 225 ? -13.124 -6.093 -10.920 1.00 90.19 225 PRO A C 1
ATOM 1766 O O . PRO A 1 225 ? -12.240 -6.503 -10.168 1.00 90.19 225 PRO A O 1
ATOM 1769 N N . ARG A 1 226 ? -13.374 -6.656 -12.108 1.00 93.12 226 ARG A N 1
ATOM 1770 C CA . ARG A 1 226 ? -12.691 -7.873 -12.580 1.00 93.12 226 ARG A CA 1
ATOM 1771 C C . ARG A 1 226 ? -11.246 -7.647 -13.005 1.00 93.12 226 ARG A C 1
ATOM 1773 O O . ARG A 1 226 ? -10.536 -8.612 -13.218 1.00 93.12 226 ARG A O 1
ATOM 1780 N N . ASN A 1 227 ? -10.796 -6.402 -13.101 1.00 93.44 227 ASN A N 1
ATOM 1781 C CA . ASN A 1 227 ? -9.448 -6.054 -13.532 1.00 93.44 227 ASN A CA 1
ATOM 1782 C C . ASN A 1 227 ? -8.573 -5.488 -12.410 1.00 93.44 227 ASN A C 1
ATOM 1784 O O . ASN A 1 227 ? -7.573 -4.837 -12.700 1.00 93.44 227 ASN A O 1
ATOM 1788 N N . ILE A 1 228 ? -8.933 -5.684 -11.141 1.00 93.38 228 ILE A N 1
ATOM 1789 C CA . ILE A 1 228 ? -8.182 -5.123 -10.015 1.00 93.38 228 ILE A CA 1
ATOM 1790 C C . ILE A 1 228 ? -7.772 -6.219 -9.035 1.00 93.38 228 ILE A C 1
ATOM 1792 O O . ILE A 1 228 ? -8.599 -7.024 -8.612 1.00 93.38 228 ILE A O 1
ATOM 1796 N N . PHE A 1 229 ? -6.505 -6.193 -8.627 1.00 94.19 229 PHE A N 1
ATOM 1797 C CA . PHE A 1 229 ? -5.947 -7.041 -7.574 1.00 94.19 229 PHE A CA 1
ATOM 1798 C C . PHE A 1 229 ? -5.083 -6.236 -6.601 1.00 94.19 229 PHE A C 1
ATOM 1800 O O . PHE A 1 229 ? -4.607 -5.138 -6.900 1.00 94.19 229 PHE A O 1
ATOM 1807 N N . ARG A 1 230 ? -4.861 -6.805 -5.417 1.00 92.81 230 ARG A N 1
ATOM 1808 C CA . ARG A 1 230 ? -4.002 -6.268 -4.365 1.00 92.81 230 ARG A CA 1
ATOM 1809 C C . ARG A 1 230 ? -2.692 -7.054 -4.287 1.00 92.81 230 ARG A C 1
ATOM 1811 O O . ARG A 1 230 ? -2.681 -8.282 -4.359 1.00 92.81 230 ARG A O 1
ATOM 1818 N N . LEU A 1 231 ? -1.586 -6.334 -4.100 1.00 92.81 231 LEU A N 1
ATOM 1819 C CA . LEU A 1 231 ? -0.260 -6.894 -3.820 1.00 92.81 231 LEU A CA 1
ATOM 1820 C C . LEU A 1 231 ? 0.240 -6.375 -2.469 1.00 92.81 231 LEU A C 1
ATOM 1822 O O . LEU A 1 231 ? 0.521 -5.187 -2.329 1.00 92.81 231 LEU A O 1
ATOM 1826 N N . GLY A 1 232 ? 0.342 -7.241 -1.461 1.00 89.75 232 GLY A N 1
ATOM 1827 C CA . GLY A 1 232 ? 0.890 -6.883 -0.147 1.00 89.75 232 GLY A CA 1
ATOM 1828 C C . GLY A 1 232 ? 2.417 -6.979 -0.102 1.00 89.75 232 GLY A C 1
ATOM 1829 O O . GLY A 1 232 ? 2.983 -7.897 -0.677 1.00 89.75 232 GLY A O 1
ATOM 1830 N N . VAL A 1 233 ? 3.090 -6.081 0.627 1.00 86.75 233 VAL A N 1
ATOM 1831 C CA . VAL A 1 233 ? 4.560 -6.089 0.813 1.00 86.75 233 VAL A CA 1
ATOM 1832 C C . VAL A 1 233 ? 5.006 -6.476 2.231 1.00 8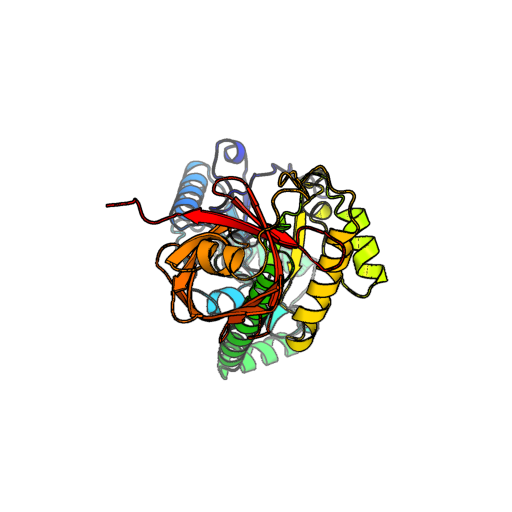6.75 233 VAL A C 1
ATOM 1834 O O . VAL A 1 233 ? 6.201 -6.555 2.519 1.00 86.75 233 VAL A O 1
ATOM 1837 N N . THR A 1 234 ? 4.072 -6.751 3.146 1.00 85.25 234 THR A N 1
ATOM 1838 C CA . THR A 1 234 ? 4.385 -7.045 4.560 1.00 85.25 234 THR A CA 1
ATOM 1839 C C . THR A 1 234 ? 5.169 -8.344 4.764 1.00 85.25 234 THR A C 1
ATOM 1841 O O . THR A 1 234 ? 6.001 -8.420 5.669 1.00 85.25 234 THR A O 1
ATOM 1844 N N . SER A 1 235 ? 4.959 -9.352 3.917 1.00 83.50 235 SER A N 1
ATOM 1845 C CA . SER A 1 235 ? 5.546 -10.694 4.054 1.00 83.50 235 SER A CA 1
ATOM 1846 C C . SER A 1 235 ? 6.431 -11.127 2.879 1.00 83.50 235 SER A C 1
ATOM 1848 O O . SER A 1 235 ? 6.934 -12.247 2.896 1.00 83.50 235 SER A O 1
ATOM 1850 N N . LEU A 1 236 ? 6.667 -10.262 1.885 1.00 85.81 236 LEU A N 1
ATOM 1851 C CA . LEU A 1 236 ? 7.452 -10.610 0.694 1.00 85.81 236 LEU A CA 1
ATOM 1852 C C . LEU A 1 236 ? 8.966 -10.472 0.942 1.00 85.81 236 LEU A C 1
ATOM 1854 O O . LEU A 1 236 ? 9.420 -9.383 1.305 1.00 85.81 236 LEU A O 1
ATOM 1858 N N . PRO A 1 237 ? 9.778 -11.520 0.718 1.00 91.31 237 PRO A N 1
ATOM 1859 C CA . PRO A 1 237 ? 11.230 -11.371 0.621 1.00 91.31 237 PRO A CA 1
ATOM 1860 C C . PRO A 1 237 ? 11.593 -10.468 -0.567 1.00 91.31 237 PRO A C 1
ATOM 1862 O O . PRO A 1 237 ? 11.071 -10.667 -1.664 1.00 91.31 237 PRO A O 1
ATOM 1865 N N . ILE A 1 238 ? 12.457 -9.466 -0.354 1.00 93.75 238 ILE A N 1
ATOM 1866 C CA . ILE A 1 238 ? 12.788 -8.442 -1.370 1.00 93.75 238 ILE A CA 1
ATOM 1867 C C . ILE A 1 238 ? 13.347 -9.084 -2.647 1.00 93.75 238 ILE A C 1
ATOM 1869 O O . ILE A 1 238 ? 12.972 -8.708 -3.754 1.00 93.75 238 ILE A O 1
ATOM 1873 N N . ASP A 1 239 ? 14.202 -10.088 -2.485 1.00 94.06 239 ASP A N 1
ATOM 1874 C CA . ASP A 1 239 ? 14.862 -10.852 -3.543 1.00 94.06 239 ASP A CA 1
ATOM 1875 C C . ASP A 1 239 ? 13.892 -11.670 -4.411 1.00 94.06 239 ASP A C 1
ATOM 1877 O O . ASP A 1 239 ? 14.187 -11.950 -5.570 1.00 94.06 239 ASP A O 1
ATOM 1881 N N . ARG A 1 240 ? 12.702 -12.000 -3.894 1.00 95.12 240 ARG A N 1
ATOM 1882 C CA . ARG A 1 240 ? 11.663 -12.754 -4.621 1.00 95.12 240 ARG A CA 1
ATOM 1883 C C . ARG A 1 240 ? 10.686 -11.859 -5.385 1.00 95.12 240 ARG A C 1
ATOM 1885 O O . ARG A 1 240 ? 9.961 -12.352 -6.247 1.00 95.12 240 ARG A O 1
ATOM 1892 N N . ILE A 1 241 ? 10.653 -10.556 -5.090 1.00 95.62 241 ILE A N 1
ATOM 1893 C CA . ILE A 1 241 ? 9.681 -9.617 -5.674 1.00 95.62 241 ILE A CA 1
ATOM 1894 C C . ILE A 1 241 ? 9.823 -9.556 -7.194 1.00 95.62 241 ILE A C 1
ATOM 1896 O O . ILE A 1 241 ? 8.837 -9.675 -7.917 1.00 95.62 241 ILE A O 1
ATOM 1900 N N . ARG A 1 242 ? 11.056 -9.393 -7.678 1.00 95.25 242 ARG A N 1
ATOM 1901 C CA . ARG A 1 242 ? 11.334 -9.229 -9.105 1.00 95.25 242 ARG A CA 1
ATOM 1902 C C . ARG A 1 242 ? 10.895 -10.449 -9.919 1.00 95.25 242 ARG A C 1
ATOM 1904 O O . ARG A 1 242 ? 10.210 -10.291 -10.924 1.00 95.25 242 ARG A O 1
ATOM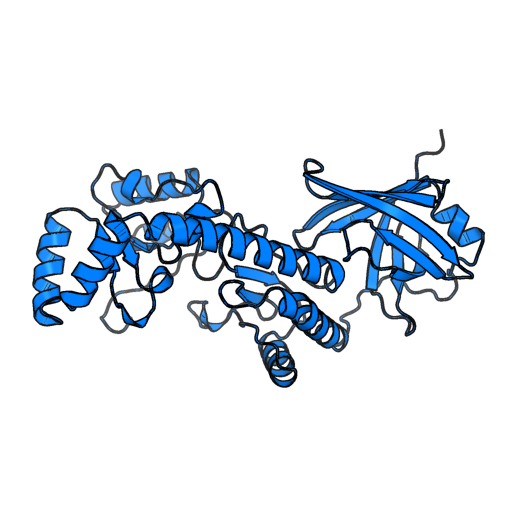 1911 N N . GLU A 1 243 ? 11.253 -11.647 -9.458 1.00 95.31 243 GLU A N 1
ATOM 1912 C CA . GLU A 1 243 ? 10.864 -12.919 -10.082 1.00 95.31 243 GLU A CA 1
ATOM 1913 C C . GLU A 1 243 ? 9.340 -13.085 -10.105 1.00 95.31 243 GLU A C 1
ATOM 1915 O O . GLU A 1 243 ? 8.770 -13.391 -11.149 1.00 95.31 243 GLU A O 1
ATOM 1920 N N . GLY A 1 244 ? 8.663 -12.806 -8.985 1.00 96.19 244 GLY A N 1
ATOM 1921 C CA . GLY A 1 244 ? 7.205 -12.895 -8.913 1.00 96.19 244 GLY A CA 1
ATOM 1922 C C . GLY A 1 244 ? 6.508 -11.958 -9.902 1.00 96.19 244 GLY A C 1
ATOM 1923 O O . GLY A 1 244 ? 5.577 -12.365 -10.593 1.00 96.19 244 GLY A O 1
ATOM 1924 N N . VAL A 1 245 ? 6.987 -10.718 -10.034 1.00 96.25 245 VAL A N 1
ATOM 1925 C CA . VAL A 1 245 ? 6.432 -9.765 -11.007 1.00 96.25 245 VAL A CA 1
ATOM 1926 C C . VAL A 1 245 ? 6.740 -10.172 -12.449 1.00 96.25 245 VAL A C 1
ATOM 1928 O O . VAL A 1 245 ? 5.881 -9.999 -13.311 1.00 96.25 245 VAL A O 1
ATOM 1931 N N . ALA A 1 246 ? 7.910 -10.753 -12.724 1.00 94.00 246 ALA A N 1
ATOM 1932 C CA . ALA A 1 246 ? 8.223 -11.285 -14.050 1.00 94.00 246 ALA A CA 1
ATOM 1933 C C . ALA A 1 246 ? 7.232 -12.390 -14.465 1.00 94.00 246 ALA A C 1
ATOM 1935 O O . ALA A 1 246 ? 6.734 -12.369 -15.589 1.00 94.00 246 ALA A O 1
ATOM 1936 N N . VAL A 1 247 ? 6.857 -13.280 -13.537 1.00 95.12 247 VAL A N 1
ATOM 1937 C CA . VAL A 1 247 ? 5.824 -14.308 -13.764 1.00 95.12 247 VAL A CA 1
ATOM 1938 C C . VAL A 1 247 ? 4.452 -13.684 -14.043 1.00 95.12 247 VAL A C 1
ATOM 1940 O O . VAL A 1 247 ? 3.755 -14.123 -14.960 1.00 95.12 247 VAL A O 1
ATOM 1943 N N . LEU A 1 248 ? 4.061 -12.642 -13.298 1.00 95.19 248 LEU A N 1
ATOM 1944 C CA . LEU A 1 248 ? 2.820 -11.905 -13.578 1.00 95.19 248 LEU A CA 1
ATOM 1945 C C . LEU A 1 248 ? 2.856 -11.248 -14.961 1.00 95.19 248 LEU A C 1
ATOM 1947 O O . LEU A 1 248 ? 1.841 -11.220 -15.653 1.00 95.19 248 LEU A O 1
ATOM 1951 N N . ALA A 1 249 ? 4.017 -10.748 -15.381 1.00 91.00 249 ALA A N 1
ATOM 1952 C CA . ALA A 1 249 ? 4.203 -10.185 -16.709 1.00 91.00 249 ALA A CA 1
ATOM 1953 C C . ALA A 1 249 ? 4.070 -11.237 -17.810 1.00 91.00 249 ALA A C 1
ATOM 1955 O O . ALA A 1 249 ? 3.404 -10.965 -18.805 1.00 91.00 249 ALA A O 1
ATOM 1956 N N . ASP A 1 250 ? 4.624 -12.437 -17.625 1.00 89.06 250 ASP A N 1
ATOM 1957 C CA . ASP A 1 250 ? 4.406 -13.563 -18.540 1.00 89.06 250 ASP A CA 1
ATOM 1958 C C . ASP A 1 250 ? 2.929 -13.924 -18.671 1.00 89.06 250 ASP A C 1
ATOM 1960 O O . ASP A 1 250 ? 2.422 -14.052 -19.779 1.00 89.06 250 ASP A O 1
ATOM 1964 N N . LEU A 1 251 ? 2.212 -14.025 -17.554 1.00 90.69 251 LEU A N 1
ATOM 1965 C CA . LEU A 1 251 ? 0.779 -14.316 -17.580 1.00 90.69 251 LEU A CA 1
ATOM 1966 C C . LEU A 1 251 ? -0.023 -13.218 -18.276 1.00 90.69 251 LEU A C 1
ATOM 1968 O O . LEU A 1 251 ? -0.908 -13.500 -19.077 1.00 90.69 251 LEU A O 1
ATOM 1972 N N . MET A 1 252 ? 0.313 -11.956 -18.013 1.00 87.62 252 MET A N 1
ATOM 1973 C CA . MET A 1 252 ? -0.340 -10.819 -18.655 1.00 87.62 252 MET A CA 1
ATOM 1974 C C . MET A 1 252 ? -0.060 -10.785 -20.166 1.00 87.62 252 MET A C 1
ATOM 1976 O O . MET A 1 252 ? -0.894 -10.301 -20.929 1.00 87.62 252 MET A O 1
ATOM 1980 N N . ARG A 1 253 ? 1.096 -11.305 -20.609 1.00 78.69 253 ARG A N 1
ATOM 1981 C CA . ARG A 1 253 ? 1.435 -11.484 -22.031 1.00 78.69 253 ARG A CA 1
ATOM 1982 C C . ARG A 1 253 ? 0.605 -12.580 -22.705 1.00 78.69 253 ARG A C 1
ATOM 1984 O O . ARG A 1 253 ? 0.376 -12.479 -23.908 1.00 78.69 253 ARG A O 1
ATOM 1991 N N . ASP A 1 254 ? 0.182 -13.598 -21.959 1.00 78.50 254 ASP A N 1
ATOM 1992 C CA . ASP A 1 254 ? -0.626 -14.715 -22.467 1.00 78.50 254 ASP A CA 1
ATOM 1993 C C . ASP A 1 254 ? -2.119 -14.348 -22.606 1.00 78.50 254 ASP A C 1
ATOM 1995 O O . ASP A 1 254 ? -2.879 -15.066 -23.263 1.00 78.50 254 ASP A O 1
ATOM 1999 N N . LEU A 1 255 ? -2.554 -13.222 -22.022 1.00 73.56 255 LEU A N 1
ATOM 2000 C CA . LEU A 1 255 ? -3.926 -12.739 -22.161 1.00 73.56 255 LEU A CA 1
ATOM 2001 C C . LEU A 1 255 ? -4.233 -12.376 -23.624 1.00 73.56 255 LEU A C 1
ATOM 2003 O O . LEU A 1 255 ? -3.403 -11.752 -24.293 1.00 73.56 255 LEU A O 1
ATOM 2007 N N . PRO A 1 256 ? -5.438 -12.704 -24.130 1.00 61.56 256 PRO A N 1
ATOM 2008 C CA . PRO A 1 256 ? -5.858 -12.291 -25.460 1.00 61.56 256 PRO A CA 1
ATOM 2009 C C . PRO A 1 256 ? -5.776 -10.771 -25.558 1.00 61.56 256 PRO A C 1
ATOM 2011 O O . PRO A 1 256 ? -6.470 -10.059 -24.835 1.00 61.56 256 PRO A O 1
ATOM 2014 N N . VAL A 1 257 ? -4.916 -10.271 -26.445 1.00 55.84 257 VAL A N 1
ATOM 2015 C CA . VAL A 1 257 ? -4.752 -8.835 -26.654 1.00 55.84 257 VAL A CA 1
ATOM 2016 C C . VAL A 1 257 ? -6.087 -8.287 -27.153 1.00 55.84 257 VAL A C 1
ATOM 2018 O O . VAL A 1 257 ? -6.413 -8.420 -28.332 1.00 55.84 257 VAL A O 1
ATOM 2021 N N . ALA A 1 258 ? -6.861 -7.631 -26.287 1.00 44.94 258 ALA A N 1
ATOM 2022 C CA . ALA A 1 258 ? -7.834 -6.661 -26.765 1.00 44.94 258 ALA A CA 1
ATOM 2023 C C . ALA A 1 258 ? -7.011 -5.532 -27.390 1.00 44.94 258 ALA A C 1
ATOM 2025 O O . ALA A 1 258 ? -6.459 -4.702 -26.672 1.00 44.94 258 ALA A O 1
ATOM 2026 N N . ALA A 1 259 ? -6.809 -5.635 -28.707 1.00 44.31 259 ALA A N 1
ATOM 2027 C CA . ALA A 1 259 ? -6.119 -4.714 -29.599 1.00 44.31 259 ALA A CA 1
ATOM 2028 C C . ALA A 1 259 ? -5.432 -3.533 -28.887 1.00 44.31 259 ALA A C 1
ATOM 2030 O O . ALA A 1 259 ? -5.945 -2.416 -28.859 1.00 44.31 259 ALA A O 1
ATOM 2031 N N . ARG A 1 260 ? -4.220 -3.749 -28.355 1.00 49.44 260 ARG A N 1
ATOM 2032 C CA . ARG A 1 260 ? -3.267 -2.645 -28.218 1.00 49.44 260 ARG A CA 1
ATOM 2033 C C . ARG A 1 260 ? -2.805 -2.308 -29.623 1.00 49.44 260 ARG A C 1
ATOM 2035 O O . ARG A 1 260 ? -1.758 -2.763 -30.069 1.00 49.44 260 ARG A O 1
ATOM 2042 N N . THR A 1 261 ? -3.628 -1.574 -30.357 1.00 50.56 261 THR A N 1
ATOM 2043 C CA . THR A 1 261 ? -3.291 -1.048 -31.676 1.00 50.56 261 THR A CA 1
ATOM 2044 C C . THR A 1 261 ? -2.265 0.066 -31.504 1.00 50.56 261 THR A C 1
ATOM 2046 O O . THR A 1 261 ? -2.575 1.248 -31.619 1.00 50.56 261 THR A O 1
ATOM 2049 N N . PHE A 1 262 ? -1.015 -0.309 -31.227 1.00 56.31 262 PHE A N 1
ATOM 2050 C CA . PHE A 1 262 ? 0.064 0.374 -31.918 1.00 56.31 262 PHE A CA 1
ATOM 2051 C C . PHE A 1 262 ? -0.049 -0.105 -33.369 1.00 56.31 262 PHE A C 1
ATOM 2053 O O . PHE A 1 262 ? 0.003 -1.320 -33.586 1.00 56.31 262 PHE A O 1
ATOM 2060 N N . PRO A 1 263 ? -0.323 0.775 -34.348 1.00 57.31 263 PRO A N 1
ATOM 2061 C CA . PRO A 1 263 ? -0.350 0.355 -35.739 1.00 57.31 263 PRO A CA 1
ATOM 2062 C C . PRO A 1 263 ? 0.999 -0.303 -36.024 1.00 57.31 263 PRO A C 1
ATOM 2064 O O . PRO A 1 263 ? 2.041 0.315 -35.831 1.00 57.31 263 PRO A O 1
ATOM 2067 N N . TYR A 1 264 ? 0.979 -1.578 -36.408 1.00 59.28 264 TYR A N 1
ATOM 2068 C CA . TYR A 1 264 ? 2.181 -2.336 -36.736 1.00 59.28 264 TYR A CA 1
ATOM 2069 C C . TYR A 1 264 ? 2.292 -2.489 -38.254 1.00 59.28 264 TYR A C 1
ATOM 2071 O O . TYR A 1 264 ? 2.147 -3.604 -38.760 1.00 59.28 264 TYR A O 1
ATOM 2079 N N . PRO A 1 265 ? 2.500 -1.408 -39.033 1.00 56.94 265 PRO A N 1
ATOM 2080 C CA . PRO A 1 265 ? 2.964 -1.600 -40.387 1.00 56.94 265 PRO A CA 1
ATOM 2081 C C . PRO A 1 265 ? 4.407 -2.095 -40.272 1.00 56.94 265 PRO A C 1
ATOM 2083 O O . PRO A 1 265 ? 5.321 -1.339 -39.947 1.00 56.94 265 PRO A O 1
ATOM 2086 N N . VAL A 1 266 ? 4.608 -3.390 -40.524 1.00 54.47 266 VAL A N 1
ATOM 2087 C CA . VAL A 1 266 ? 5.938 -4.021 -40.637 1.00 54.47 266 VAL A CA 1
ATOM 2088 C C . VAL A 1 266 ? 6.845 -3.224 -41.596 1.00 54.47 266 VAL A C 1
ATOM 2090 O O . VAL A 1 266 ? 8.060 -3.218 -41.440 1.00 54.47 266 VAL A O 1
ATOM 2093 N N . GLU A 1 267 ? 6.230 -2.493 -42.526 1.00 53.03 267 GLU A N 1
ATOM 2094 C CA . GLU A 1 267 ? 6.820 -1.671 -43.582 1.00 53.03 267 GLU A CA 1
ATOM 2095 C C . GLU A 1 267 ? 7.459 -0.343 -43.112 1.00 53.03 267 GLU A C 1
ATOM 2097 O O . GLU A 1 267 ? 8.086 0.331 -43.921 1.00 53.03 267 GLU A O 1
ATOM 2102 N N . GLN A 1 268 ? 7.337 0.053 -41.834 1.00 61.06 268 GLN A N 1
ATOM 2103 C CA . GLN A 1 268 ? 7.911 1.310 -41.299 1.00 61.06 268 GLN A CA 1
ATOM 2104 C C . GLN A 1 268 ? 9.002 1.091 -40.235 1.00 61.06 268 GLN A C 1
ATOM 2106 O O . GLN A 1 268 ? 9.227 1.937 -39.365 1.00 61.06 268 GLN A O 1
ATOM 2111 N N . ARG A 1 269 ? 9.686 -0.058 -40.264 1.00 69.12 269 ARG A N 1
ATOM 2112 C CA . ARG A 1 269 ? 10.861 -0.276 -39.409 1.00 69.12 269 ARG A CA 1
ATOM 2113 C C . ARG A 1 269 ? 12.016 0.610 -39.871 1.00 69.12 269 ARG A C 1
ATOM 2115 O O . ARG A 1 269 ? 12.349 0.637 -41.050 1.00 69.12 269 ARG A O 1
ATOM 2122 N N . LEU A 1 270 ? 12.613 1.331 -38.927 1.00 71.94 270 LEU A N 1
ATOM 2123 C CA . LEU A 1 270 ? 13.860 2.050 -39.159 1.00 71.94 270 LEU A CA 1
ATOM 2124 C C . LEU A 1 270 ? 15.027 1.105 -38.876 1.00 71.94 270 LEU A C 1
ATOM 2126 O O . LEU A 1 270 ? 15.036 0.429 -37.848 1.00 71.94 270 LEU A O 1
ATOM 2130 N N . GLU A 1 271 ? 16.001 1.090 -39.778 1.00 79.19 271 GLU A N 1
ATOM 2131 C CA . GLU A 1 271 ? 17.180 0.221 -39.729 1.00 79.19 271 GLU A CA 1
ATOM 2132 C C . GLU A 1 271 ? 18.451 1.062 -39.559 1.00 79.19 271 GLU A C 1
ATOM 2134 O O . GLU A 1 271 ? 18.513 2.210 -40.016 1.00 79.19 271 GLU A O 1
ATOM 2139 N N . GLY A 1 272 ? 19.446 0.501 -38.865 1.00 81.44 272 GLY A N 1
ATOM 2140 C CA . GLY A 1 272 ? 20.772 1.093 -38.649 1.00 81.44 272 GLY A CA 1
ATOM 2141 C C . GLY A 1 272 ? 20.800 2.613 -38.421 1.00 81.44 272 GLY A C 1
ATOM 2142 O O . GLY A 1 272 ? 20.301 3.135 -37.420 1.00 81.44 272 GLY A O 1
ATOM 2143 N N . GLU A 1 273 ? 21.411 3.338 -39.361 1.00 83.00 273 GLU A N 1
ATOM 2144 C CA . GLU A 1 273 ? 21.617 4.792 -39.283 1.00 83.00 273 GLU A CA 1
ATOM 2145 C C . GLU A 1 273 ? 20.311 5.595 -39.237 1.00 83.00 273 GLU A C 1
ATOM 2147 O O . GLU A 1 273 ? 20.244 6.614 -38.550 1.00 83.00 273 GLU A O 1
ATOM 2152 N N . ALA A 1 274 ? 19.251 5.133 -39.909 1.00 83.75 274 ALA A N 1
ATOM 2153 C CA . ALA A 1 274 ? 17.962 5.821 -39.899 1.00 83.75 274 ALA A CA 1
ATOM 2154 C C . ALA A 1 274 ? 17.314 5.764 -38.507 1.00 83.75 274 ALA A C 1
ATOM 2156 O O . ALA A 1 274 ? 16.719 6.742 -38.049 1.00 83.75 274 ALA A O 1
ATOM 2157 N N . LEU A 1 275 ? 17.476 4.636 -37.806 1.00 84.12 275 LEU A N 1
ATOM 2158 C CA . LEU A 1 275 ? 17.040 4.492 -36.420 1.00 84.12 275 LEU A CA 1
ATOM 2159 C C . LEU A 1 275 ? 17.876 5.378 -35.487 1.00 84.12 275 LEU A C 1
ATOM 2161 O O . LEU A 1 275 ? 17.311 6.083 -34.653 1.00 84.12 275 LEU A O 1
ATOM 2165 N N . GLN A 1 276 ? 19.201 5.397 -35.656 1.00 85.94 276 GLN A N 1
ATOM 2166 C CA . GLN A 1 276 ? 20.093 6.261 -34.875 1.00 85.94 276 GLN A CA 1
ATOM 2167 C C . GLN A 1 276 ? 19.711 7.743 -35.026 1.00 85.94 276 GLN A C 1
ATOM 2169 O O . GLN A 1 276 ? 19.572 8.448 -34.026 1.00 85.94 276 GLN A O 1
ATOM 2174 N N . ALA A 1 277 ? 19.487 8.203 -36.258 1.00 86.19 277 ALA A N 1
ATOM 2175 C CA . ALA A 1 277 ? 19.103 9.581 -36.547 1.00 86.19 277 ALA A CA 1
ATOM 2176 C C . ALA A 1 277 ? 17.735 9.948 -35.951 1.00 86.19 277 ALA A C 1
ATOM 2178 O O . ALA A 1 277 ? 17.574 11.045 -35.425 1.00 86.19 277 ALA A O 1
ATOM 2179 N N . ALA A 1 278 ? 16.761 9.034 -35.986 1.00 85.00 278 ALA A N 1
ATOM 2180 C CA . ALA A 1 278 ? 15.430 9.282 -35.433 1.00 85.00 278 ALA A CA 1
ATOM 2181 C C . ALA A 1 278 ? 15.409 9.366 -33.898 1.00 85.00 278 ALA A C 1
ATOM 2183 O O . ALA A 1 278 ? 14.563 10.060 -33.333 1.00 85.00 278 ALA A O 1
ATOM 2184 N N . MET A 1 279 ? 16.316 8.649 -33.230 1.00 86.12 279 MET A N 1
ATOM 2185 C CA . MET A 1 279 ? 16.414 8.620 -31.769 1.00 86.12 279 MET A CA 1
ATOM 2186 C C . MET A 1 279 ? 17.276 9.764 -31.223 1.00 86.12 279 MET A C 1
ATOM 2188 O O . MET A 1 279 ? 16.977 10.306 -30.158 1.00 86.12 279 MET A O 1
ATOM 2192 N N . SER A 1 280 ? 18.323 10.156 -31.948 1.00 90.69 280 SER A N 1
ATOM 2193 C CA . SER A 1 280 ? 19.274 11.191 -31.537 1.00 90.69 280 SER A CA 1
ATOM 2194 C C . SER A 1 280 ? 18.623 12.569 -31.380 1.00 90.69 280 SER A C 1
ATOM 2196 O O . SER A 1 280 ? 18.025 13.093 -32.314 1.00 90.69 280 SER A O 1
ATOM 2198 N N . GLY A 1 281 ? 18.776 13.186 -30.206 1.00 89.69 281 GLY A N 1
ATOM 2199 C CA . GLY A 1 281 ? 18.221 14.506 -29.885 1.00 89.69 281 GLY A CA 1
ATOM 2200 C C . GLY A 1 281 ? 16.719 14.503 -29.587 1.00 89.69 281 GLY A C 1
ATOM 2201 O O . GLY A 1 281 ? 16.114 15.568 -29.467 1.00 89.69 281 GLY A O 1
ATOM 2202 N N . SER A 1 282 ? 16.091 13.329 -29.490 1.00 90.69 282 SER A N 1
ATOM 2203 C CA . SER A 1 282 ? 14.655 13.222 -29.238 1.00 90.69 282 SER A CA 1
ATOM 2204 C C . SER A 1 282 ? 14.320 13.210 -27.746 1.00 90.69 282 SER A C 1
ATOM 2206 O O . SER A 1 282 ? 15.107 12.766 -26.907 1.00 90.69 282 SER A O 1
ATOM 2208 N N . VAL A 1 283 ? 13.114 13.676 -27.408 1.00 92.50 283 VAL A N 1
ATOM 2209 C CA . VAL A 1 283 ? 12.553 13.545 -26.060 1.00 92.50 283 VAL A CA 1
ATOM 2210 C C . VAL A 1 283 ? 11.366 12.600 -26.113 1.00 92.50 283 VAL A C 1
ATOM 2212 O O . VAL A 1 283 ? 10.372 12.871 -26.781 1.00 92.50 283 VAL A O 1
ATOM 2215 N N . LEU A 1 284 ? 11.449 11.493 -25.388 1.00 91.38 284 LEU A N 1
ATOM 2216 C CA . LEU A 1 284 ? 10.376 10.517 -25.274 1.00 91.38 284 LEU A CA 1
ATOM 2217 C C . LEU A 1 284 ? 9.506 10.850 -24.064 1.00 91.38 284 LEU A C 1
ATOM 2219 O O . LEU A 1 284 ? 10.014 11.040 -22.960 1.00 91.38 284 LEU A O 1
ATOM 2223 N N . LEU A 1 285 ? 8.196 10.896 -24.273 1.00 89.38 285 LEU A N 1
ATOM 2224 C CA . LEU A 1 285 ? 7.183 11.119 -23.252 1.00 89.38 285 LEU A CA 1
ATOM 2225 C C . LEU A 1 285 ? 6.466 9.796 -22.969 1.00 89.38 285 LEU A C 1
ATOM 2227 O O . LEU A 1 285 ? 5.818 9.225 -23.852 1.00 89.38 285 LEU A O 1
ATOM 2231 N N . CYS A 1 286 ? 6.568 9.314 -21.736 1.00 86.50 286 CYS A N 1
ATOM 2232 C CA . CYS A 1 286 ? 5.893 8.112 -21.255 1.00 86.50 286 CYS A CA 1
ATOM 2233 C C . CYS A 1 286 ? 5.284 8.348 -19.863 1.00 86.50 286 CYS A C 1
ATOM 2235 O O . CYS A 1 286 ? 5.317 9.456 -19.324 1.00 86.50 286 CYS A O 1
ATOM 2237 N N . LYS A 1 287 ? 4.653 7.314 -19.300 1.00 84.19 287 LYS A N 1
ATOM 2238 C CA . LYS A 1 287 ? 4.064 7.348 -17.956 1.00 84.19 287 LYS A CA 1
ATOM 2239 C C . LYS A 1 287 ? 4.596 6.202 -17.117 1.00 84.19 287 LYS A C 1
ATOM 2241 O O . LYS A 1 287 ? 4.764 5.108 -17.649 1.00 84.19 287 LYS A O 1
ATOM 2246 N N . THR A 1 288 ? 4.828 6.432 -15.830 1.00 84.38 288 THR A N 1
ATOM 2247 C CA . THR A 1 288 ? 5.128 5.350 -14.879 1.00 84.38 288 THR A CA 1
ATOM 2248 C C . THR A 1 288 ? 3.867 4.528 -14.590 1.00 84.38 288 THR A C 1
ATOM 2250 O O . THR A 1 288 ? 2.759 4.926 -14.957 1.00 84.38 288 THR A O 1
ATOM 2253 N N . VAL A 1 289 ? 3.996 3.412 -13.867 1.00 80.31 289 VAL A N 1
ATOM 2254 C CA . VAL A 1 289 ? 2.832 2.646 -13.381 1.00 80.31 289 VAL A CA 1
ATOM 2255 C C . VAL A 1 289 ? 1.910 3.451 -12.460 1.00 80.31 289 VAL A C 1
ATOM 2257 O O . VAL A 1 289 ? 0.753 3.079 -12.316 1.00 80.31 289 VAL A O 1
ATOM 2260 N N . TYR A 1 290 ? 2.363 4.554 -11.855 1.00 81.19 290 TYR A N 1
ATOM 2261 C CA . TYR A 1 290 ? 1.486 5.456 -11.092 1.00 81.19 290 TYR A CA 1
ATOM 2262 C C . TYR A 1 290 ? 0.691 6.422 -11.979 1.00 81.19 290 TYR A C 1
ATOM 2264 O O . TYR A 1 290 ? -0.149 7.171 -11.490 1.00 81.19 290 TYR A O 1
ATOM 2272 N N . GLY A 1 291 ? 0.957 6.425 -13.287 1.00 78.75 291 GLY A N 1
ATOM 2273 C CA . GLY A 1 291 ? 0.419 7.406 -14.223 1.00 78.75 291 GLY A CA 1
ATOM 2274 C C . GLY A 1 291 ? 1.197 8.724 -14.255 1.00 78.75 291 GLY A C 1
ATOM 2275 O O . GLY A 1 291 ? 0.847 9.590 -15.060 1.00 78.75 291 GLY A O 1
ATOM 2276 N N . ASP A 1 292 ? 2.250 8.860 -13.442 1.00 83.94 292 ASP A N 1
ATOM 2277 C CA . ASP A 1 292 ? 3.092 10.055 -13.394 1.00 83.94 292 ASP A CA 1
ATOM 2278 C C . ASP A 1 292 ? 3.805 10.280 -14.732 1.00 83.94 292 ASP A C 1
ATOM 2280 O O . ASP A 1 292 ? 4.218 9.306 -15.376 1.00 83.94 292 ASP A O 1
ATOM 2284 N N . PRO A 1 293 ? 4.008 11.544 -15.146 1.00 86.06 293 PRO A N 1
ATOM 2285 C CA . PRO A 1 293 ? 4.782 11.844 -16.338 1.00 86.06 293 PRO A CA 1
ATOM 2286 C C . PRO A 1 293 ? 6.227 11.356 -16.181 1.00 86.06 293 PRO A C 1
ATOM 2288 O O . PRO A 1 293 ? 6.844 11.507 -15.125 1.00 86.06 293 PRO A O 1
ATOM 2291 N N . CYS A 1 294 ? 6.767 10.789 -17.256 1.00 89.56 294 CYS A N 1
ATOM 2292 C CA . CYS A 1 294 ? 8.172 10.441 -17.378 1.00 89.56 294 CYS A CA 1
ATOM 2293 C C . CYS A 1 294 ? 8.712 10.939 -18.721 1.00 89.56 294 CYS A C 1
ATOM 2295 O O . CYS A 1 294 ? 8.081 10.767 -19.767 1.00 89.56 294 CYS A O 1
ATOM 2297 N N . THR A 1 295 ? 9.873 11.583 -18.680 1.00 91.88 295 THR A N 1
ATOM 2298 C CA . THR A 1 295 ? 10.595 12.054 -19.857 1.00 91.88 295 THR A CA 1
ATOM 2299 C C . THR A 1 295 ? 11.933 11.341 -19.965 1.00 91.88 295 THR A C 1
ATOM 2301 O O . THR A 1 295 ? 12.633 11.155 -18.970 1.00 91.88 295 THR A O 1
ATOM 2304 N N . ILE A 1 296 ? 12.285 10.927 -21.180 1.00 93.06 296 ILE A N 1
ATOM 2305 C CA . ILE A 1 296 ? 13.596 10.365 -21.504 1.00 93.06 296 ILE A CA 1
ATOM 2306 C C . ILE A 1 296 ? 14.179 11.196 -22.638 1.00 93.06 296 ILE A C 1
ATOM 2308 O O . ILE A 1 296 ? 13.696 11.148 -23.766 1.00 93.06 296 ILE A O 1
ATOM 2312 N N . GLU A 1 297 ? 15.203 11.973 -22.329 1.00 94.25 297 GLU A N 1
ATOM 2313 C CA . GLU A 1 297 ? 15.965 12.744 -23.301 1.00 94.25 297 GLU A CA 1
ATOM 2314 C C . GLU A 1 297 ? 17.106 11.884 -23.846 1.00 94.25 297 GLU A C 1
ATOM 2316 O O . GLU A 1 297 ? 17.888 11.327 -23.073 1.00 94.25 297 GLU A O 1
ATOM 2321 N N . LEU A 1 298 ? 17.177 11.750 -25.169 1.00 93.69 298 LEU A N 1
ATOM 2322 C CA . LEU A 1 298 ? 18.199 10.983 -25.871 1.00 93.69 298 LEU A CA 1
ATOM 2323 C C . LEU A 1 298 ? 19.212 11.946 -26.485 1.00 93.69 298 LEU A C 1
ATOM 2325 O O . LEU A 1 298 ? 18.926 12.618 -27.473 1.00 93.69 298 LEU A O 1
ATOM 2329 N N . LEU A 1 299 ? 20.404 12.016 -25.905 1.00 93.44 299 LEU A N 1
ATOM 2330 C CA . LEU A 1 299 ? 21.451 12.927 -26.349 1.00 93.44 299 LEU A CA 1
ATOM 2331 C C . LEU A 1 299 ? 22.213 12.345 -27.556 1.00 93.44 299 LEU A C 1
ATOM 2333 O O . LEU A 1 299 ? 22.395 11.123 -27.628 1.00 93.44 299 LEU A O 1
ATOM 2337 N N . PRO A 1 300 ? 22.679 13.188 -28.503 1.00 90.81 300 PRO A N 1
ATOM 2338 C CA . PRO A 1 300 ? 23.385 12.725 -29.704 1.00 90.81 300 PRO A CA 1
ATOM 2339 C C . PRO A 1 300 ? 24.689 11.962 -29.448 1.00 90.81 300 PRO A C 1
ATOM 2341 O O . PRO A 1 300 ? 25.130 11.191 -30.295 1.00 90.81 300 PRO A O 1
ATOM 2344 N N . ASP A 1 301 ? 25.305 12.158 -28.284 1.00 92.00 301 ASP A N 1
ATOM 2345 C CA . ASP A 1 301 ? 26.532 11.474 -27.863 1.00 92.00 301 ASP A CA 1
ATOM 2346 C C . ASP A 1 301 ? 26.283 10.055 -27.312 1.00 92.00 301 ASP A C 1
ATOM 2348 O O . ASP A 1 301 ? 27.212 9.394 -26.844 1.00 92.00 301 ASP A O 1
ATOM 2352 N N . GLY A 1 302 ? 25.032 9.581 -27.353 1.00 92.56 302 GLY A N 1
ATOM 2353 C CA . GLY A 1 302 ? 24.627 8.277 -26.836 1.00 92.56 302 GLY A CA 1
ATOM 2354 C C . GLY A 1 302 ? 24.296 8.277 -25.343 1.00 92.56 302 GLY A C 1
ATOM 2355 O O . GLY A 1 302 ? 24.006 7.215 -24.791 1.00 92.56 302 GLY A O 1
ATOM 2356 N N . GLN A 1 303 ? 24.312 9.424 -24.657 1.00 96.12 303 GLN A N 1
ATOM 2357 C CA . GLN A 1 303 ? 23.782 9.522 -23.295 1.00 96.12 303 GLN A CA 1
ATOM 2358 C C . GLN A 1 303 ? 22.254 9.624 -23.302 1.00 96.12 303 GLN A C 1
ATOM 2360 O O . GLN A 1 303 ? 21.647 10.115 -24.251 1.00 96.12 303 GLN A O 1
ATOM 2365 N N . MET A 1 304 ? 21.610 9.164 -22.230 1.00 95.19 304 MET A N 1
ATOM 2366 C CA . MET A 1 304 ? 20.189 9.418 -21.993 1.00 95.19 304 MET A CA 1
ATOM 2367 C C . MET A 1 304 ? 19.934 9.902 -20.570 1.00 95.19 304 MET A C 1
ATOM 2369 O O . MET A 1 304 ? 20.595 9.457 -19.629 1.00 95.19 304 MET A O 1
ATOM 2373 N N . VAL A 1 305 ? 18.957 10.795 -20.421 1.00 95.44 305 VAL A N 1
ATOM 2374 C CA . VAL A 1 305 ? 18.554 11.382 -19.138 1.00 95.44 305 VAL A CA 1
ATOM 2375 C C . VAL A 1 305 ? 17.070 11.127 -18.919 1.00 95.44 305 VAL A C 1
ATOM 2377 O O . VAL A 1 305 ? 16.233 11.552 -19.710 1.00 95.44 305 VAL A O 1
ATOM 2380 N N . GLY A 1 306 ? 16.749 10.418 -17.843 1.00 92.75 306 GLY A N 1
ATOM 2381 C CA . GLY A 1 306 ? 15.393 10.087 -17.433 1.00 92.75 306 GLY A CA 1
ATOM 2382 C C . GLY A 1 306 ? 14.944 10.964 -16.272 1.00 92.75 306 GLY A C 1
ATOM 2383 O O . GLY A 1 306 ? 15.701 11.175 -15.322 1.00 92.75 306 GLY A O 1
ATOM 2384 N N . ARG A 1 307 ? 13.708 11.461 -16.328 1.00 92.75 307 ARG A N 1
ATOM 2385 C CA . ARG A 1 307 ? 13.053 12.169 -15.219 1.00 92.75 307 ARG A CA 1
ATOM 2386 C C . ARG A 1 307 ? 11.630 11.661 -15.071 1.00 92.75 307 ARG A C 1
ATOM 2388 O O . ARG A 1 307 ? 10.913 11.558 -16.061 1.00 92.75 307 ARG A O 1
ATOM 2395 N N . ALA A 1 308 ? 11.221 11.321 -13.859 1.00 86.81 308 ALA A N 1
ATOM 2396 C CA . ALA A 1 308 ? 9.876 10.854 -13.555 1.00 86.81 308 ALA A CA 1
ATOM 2397 C C . ALA A 1 308 ? 9.276 11.626 -12.373 1.00 86.81 308 ALA A C 1
ATOM 2399 O O . ALA A 1 308 ? 9.989 12.097 -11.481 1.00 86.81 308 ALA A O 1
ATOM 2400 N N . GLY A 1 309 ? 7.947 11.743 -12.379 1.00 81.44 309 GLY A N 1
ATOM 2401 C CA . GLY A 1 309 ? 7.192 12.488 -11.373 1.00 81.44 309 GLY A CA 1
ATOM 2402 C C . GLY A 1 309 ? 6.948 13.948 -11.761 1.00 81.44 309 GLY A C 1
ATOM 2403 O O . GLY A 1 309 ? 7.531 14.480 -12.704 1.00 81.44 309 GLY A O 1
ATOM 2404 N N . TYR A 1 310 ? 6.074 14.619 -11.012 1.00 70.12 310 TYR A N 1
ATOM 2405 C CA . TYR A 1 310 ? 5.651 15.995 -11.306 1.00 70.12 310 TYR A CA 1
ATOM 2406 C C . TYR A 1 310 ? 6.704 17.064 -10.964 1.00 70.12 310 TYR A C 1
ATOM 2408 O O . TYR A 1 310 ? 6.638 18.170 -11.496 1.00 70.12 310 TYR A O 1
ATOM 2416 N N . ALA A 1 311 ? 7.689 16.737 -10.121 1.00 69.19 311 ALA A N 1
ATOM 2417 C CA . ALA A 1 311 ? 8.787 17.628 -9.733 1.00 69.19 311 ALA A CA 1
ATOM 2418 C C . ALA A 1 311 ? 10.182 17.041 -10.036 1.00 69.19 311 ALA A C 1
ATOM 2420 O O . ALA A 1 311 ? 11.164 17.432 -9.409 1.00 69.19 311 ALA A O 1
ATOM 2421 N N . ASN A 1 312 ? 10.282 16.111 -11.000 1.00 68.12 312 ASN A N 1
ATOM 2422 C CA . ASN A 1 312 ? 11.519 15.378 -11.325 1.00 68.12 312 ASN A CA 1
ATOM 2423 C C . ASN A 1 312 ? 12.151 14.695 -10.097 1.00 68.12 312 ASN A C 1
ATOM 2425 O O . ASN A 1 312 ? 13.370 14.693 -9.924 1.00 68.12 312 ASN A O 1
ATOM 2429 N N . GLU A 1 313 ? 11.306 14.151 -9.223 1.00 75.25 313 GLU A N 1
ATOM 2430 C CA . GLU A 1 313 ? 11.702 13.592 -7.925 1.00 75.25 313 GLU A CA 1
ATOM 2431 C C . GLU A 1 313 ? 12.523 12.303 -8.073 1.00 75.25 313 GLU A C 1
ATOM 2433 O O . GLU A 1 313 ? 13.327 11.978 -7.201 1.00 75.25 313 GLU A O 1
ATOM 2438 N N . ASP A 1 314 ? 12.349 11.592 -9.192 1.00 83.00 314 ASP A N 1
ATOM 2439 C CA . ASP A 1 314 ? 13.134 10.418 -9.566 1.00 83.00 314 ASP A CA 1
ATOM 2440 C C . ASP A 1 314 ? 13.848 10.704 -10.892 1.00 83.00 314 ASP A C 1
ATOM 2442 O O . ASP A 1 314 ? 13.217 11.014 -11.905 1.00 83.00 314 ASP A O 1
ATOM 2446 N N . CYS A 1 315 ? 15.177 10.653 -10.877 1.00 90.94 315 CYS A N 1
ATOM 2447 C CA . CYS A 1 315 ? 16.017 10.918 -12.038 1.00 90.94 315 CYS A CA 1
ATOM 2448 C C . CYS A 1 315 ? 17.073 9.828 -12.164 1.00 90.94 315 CYS A C 1
ATOM 2450 O O . CYS A 1 315 ? 17.677 9.414 -11.170 1.00 90.94 315 CYS A O 1
ATOM 2452 N N . ASP A 1 316 ? 17.364 9.445 -13.400 1.00 94.06 316 ASP A N 1
ATOM 2453 C CA . ASP A 1 316 ? 18.471 8.555 -13.710 1.00 94.06 316 ASP A CA 1
ATOM 2454 C C . ASP A 1 316 ? 19.143 8.953 -15.021 1.00 94.06 316 ASP A C 1
ATOM 2456 O O . ASP A 1 316 ? 18.589 9.688 -15.840 1.00 94.06 316 ASP A O 1
ATOM 2460 N N . VAL A 1 317 ? 20.364 8.474 -15.215 1.00 95.62 317 VAL A N 1
ATOM 2461 C CA . VAL A 1 317 ? 21.108 8.644 -16.461 1.00 95.62 317 VAL A CA 1
ATOM 2462 C C . VAL A 1 317 ? 21.559 7.288 -16.971 1.00 95.62 317 VAL A C 1
ATOM 2464 O O . VAL A 1 317 ? 21.677 6.324 -16.215 1.00 95.62 317 VAL A O 1
ATOM 2467 N N . GLY A 1 318 ? 21.809 7.205 -18.266 1.00 96.00 318 GLY A N 1
ATOM 2468 C CA . GLY A 1 318 ? 22.236 5.971 -18.896 1.00 96.00 318 GLY A CA 1
ATOM 2469 C C . GLY A 1 318 ? 22.843 6.205 -20.263 1.00 96.00 318 GLY A C 1
ATOM 2470 O O . GLY A 1 318 ? 23.193 7.328 -20.630 1.00 96.00 318 GLY A O 1
ATOM 2471 N N . ARG A 1 319 ? 22.953 5.123 -21.023 1.00 96.56 319 ARG A N 1
ATOM 2472 C CA . ARG A 1 319 ? 23.427 5.137 -22.403 1.00 96.56 319 ARG A CA 1
ATOM 2473 C C . ARG A 1 319 ? 22.440 4.448 -23.320 1.00 96.56 319 ARG A C 1
ATOM 2475 O O . ARG A 1 319 ? 21.783 3.486 -22.924 1.00 96.56 319 ARG A O 1
ATOM 2482 N N . TRP A 1 320 ? 22.383 4.911 -24.555 1.00 95.25 320 TRP A N 1
ATOM 2483 C CA . TRP A 1 320 ? 21.642 4.285 -25.633 1.00 95.25 320 TRP A CA 1
ATOM 2484 C C . TRP A 1 320 ? 22.531 4.173 -26.869 1.00 95.25 320 TRP A C 1
ATOM 2486 O O . TRP A 1 320 ? 23.454 4.961 -27.064 1.00 95.25 320 TRP A O 1
ATOM 2496 N N . TRP A 1 321 ? 22.283 3.152 -27.679 1.00 94.44 321 TRP A N 1
ATOM 2497 C CA . TRP A 1 321 ? 22.999 2.926 -28.929 1.00 94.44 321 TRP A CA 1
ATOM 2498 C C . TRP A 1 321 ? 22.159 2.062 -29.866 1.00 94.44 321 TRP A C 1
ATOM 2500 O O . TRP A 1 321 ? 21.169 1.451 -29.457 1.00 94.44 321 TRP A O 1
ATOM 2510 N N . VAL A 1 322 ? 22.554 2.008 -31.132 1.00 91.75 322 VAL A N 1
ATOM 2511 C CA . VAL A 1 322 ? 21.969 1.110 -32.128 1.00 91.75 322 VAL A CA 1
ATOM 2512 C C . VAL A 1 322 ? 23.012 0.065 -32.509 1.00 91.75 322 VAL A C 1
ATOM 2514 O O . VAL A 1 322 ? 24.161 0.395 -32.796 1.00 91.75 322 VAL A O 1
ATOM 2517 N N . GLU A 1 323 ? 22.623 -1.207 -32.474 1.00 89.44 323 GLU A N 1
ATOM 2518 C CA . GLU A 1 323 ? 23.467 -2.338 -32.867 1.00 89.44 323 GLU A CA 1
ATOM 2519 C C . GLU A 1 323 ? 22.729 -3.156 -33.933 1.00 89.44 323 GLU A C 1
ATOM 2521 O O . GLU A 1 323 ? 21.784 -3.888 -33.626 1.00 89.44 323 GLU A O 1
ATOM 2526 N N . GLY A 1 324 ? 23.125 -2.983 -35.198 1.00 86.00 324 GLY A N 1
ATOM 2527 C CA . GLY A 1 324 ? 22.338 -3.453 -36.342 1.00 86.00 324 GLY A CA 1
ATOM 2528 C C . GLY A 1 324 ? 20.991 -2.729 -36.395 1.00 86.00 324 GLY A C 1
ATOM 2529 O O . GLY A 1 324 ? 20.955 -1.504 -36.405 1.00 86.00 324 GLY A O 1
ATOM 2530 N N . ASP A 1 325 ? 19.894 -3.486 -36.340 1.00 83.38 325 ASP A N 1
ATOM 2531 C CA . ASP A 1 325 ? 18.518 -2.954 -36.371 1.00 83.38 325 ASP A CA 1
ATOM 2532 C C . ASP A 1 325 ? 17.848 -2.955 -34.989 1.00 83.38 325 ASP A C 1
ATOM 2534 O O . ASP A 1 325 ? 16.621 -2.916 -34.854 1.00 83.38 325 ASP A O 1
ATOM 2538 N N . VAL A 1 326 ? 18.656 -3.069 -33.933 1.00 87.12 326 VAL A N 1
ATOM 2539 C CA . VAL A 1 326 ? 18.183 -3.167 -32.554 1.00 87.12 326 VAL A CA 1
ATOM 2540 C C . VAL A 1 326 ? 18.591 -1.919 -31.792 1.00 87.12 326 VAL A C 1
ATOM 2542 O O . VAL A 1 326 ? 19.777 -1.620 -31.647 1.00 87.12 326 VAL A O 1
ATOM 2545 N N . TRP A 1 327 ? 17.597 -1.219 -31.247 1.00 90.06 327 TRP A N 1
ATOM 2546 C CA . TRP A 1 327 ? 17.849 -0.156 -30.288 1.00 90.06 327 TRP A CA 1
ATOM 2547 C C . TRP A 1 327 ? 18.182 -0.771 -28.935 1.00 90.06 327 TRP A C 1
ATOM 2549 O O . TRP A 1 327 ? 17.448 -1.623 -28.419 1.00 90.06 327 TRP A O 1
ATOM 2559 N N . ARG A 1 328 ? 19.291 -0.332 -28.349 1.00 93.00 328 ARG A N 1
ATOM 2560 C CA . ARG A 1 328 ? 19.715 -0.743 -27.021 1.00 93.00 328 ARG A CA 1
ATOM 2561 C C . ARG A 1 328 ? 19.777 0.445 -26.087 1.00 93.00 328 ARG A C 1
ATOM 2563 O O . ARG A 1 328 ? 20.145 1.551 -26.476 1.00 93.00 328 ARG A O 1
ATOM 2570 N N . ARG A 1 329 ? 19.424 0.196 -24.830 1.00 93.50 329 ARG A N 1
ATOM 2571 C CA . ARG A 1 329 ? 19.577 1.167 -23.749 1.00 93.50 329 ARG A CA 1
ATOM 2572 C C . ARG A 1 329 ? 19.986 0.484 -22.459 1.00 93.50 329 ARG A C 1
ATOM 2574 O O . ARG A 1 329 ? 19.568 -0.642 -22.199 1.00 93.50 329 ARG A O 1
ATOM 2581 N N . GLN A 1 330 ? 20.744 1.194 -21.641 1.00 95.31 330 GLN A N 1
ATOM 2582 C CA . GLN A 1 330 ? 21.123 0.772 -20.304 1.00 95.31 330 GLN A CA 1
ATOM 2583 C C . GLN A 1 330 ? 21.118 1.981 -19.373 1.00 95.31 330 GLN A C 1
ATOM 2585 O O . GLN A 1 330 ? 21.842 2.951 -19.588 1.00 95.31 330 GLN A O 1
ATOM 2590 N N . TRP A 1 331 ? 20.282 1.921 -18.347 1.00 94.94 331 TRP A N 1
ATOM 2591 C CA . TRP A 1 331 ? 20.240 2.896 -17.260 1.00 94.94 331 TRP A CA 1
ATOM 2592 C C . TRP A 1 331 ? 21.329 2.604 -16.223 1.00 94.94 331 TRP A C 1
ATOM 2594 O O . TRP A 1 331 ? 21.857 1.495 -16.180 1.00 94.94 331 TRP A O 1
ATOM 2604 N N . ASN A 1 332 ? 21.653 3.559 -15.354 1.00 93.44 332 ASN A N 1
ATOM 2605 C CA . ASN A 1 332 ? 22.549 3.294 -14.228 1.00 93.44 332 ASN A CA 1
ATOM 2606 C C . ASN A 1 332 ? 21.821 2.610 -13.063 1.00 93.44 332 ASN A C 1
ATOM 2608 O O . ASN A 1 332 ? 22.421 1.796 -12.360 1.00 93.44 332 ASN A O 1
ATOM 2612 N N . ARG A 1 333 ? 20.550 2.957 -12.826 1.00 90.06 333 ARG A N 1
ATOM 2613 C CA . ARG A 1 333 ? 19.738 2.458 -11.702 1.00 90.06 333 ARG A CA 1
ATOM 2614 C C . ARG A 1 333 ? 18.387 1.913 -12.146 1.00 90.06 333 ARG A C 1
ATOM 2616 O O . ARG A 1 333 ? 17.987 0.838 -11.703 1.00 90.06 333 ARG A O 1
ATOM 2623 N N . TRP A 1 334 ? 17.670 2.648 -12.991 1.00 89.06 334 TRP A N 1
ATOM 2624 C CA . TRP A 1 334 ? 16.361 2.246 -13.495 1.00 89.06 334 TRP A CA 1
ATOM 2625 C C . TRP A 1 334 ? 16.459 0.929 -14.265 1.00 89.06 334 TRP A C 1
ATOM 2627 O O . TRP A 1 334 ? 17.504 0.583 -14.811 1.00 89.06 334 TRP A O 1
ATOM 2637 N N . SER A 1 335 ? 15.369 0.157 -14.302 1.00 86.69 335 SER A N 1
ATOM 2638 C CA . SER A 1 335 ? 15.363 -1.164 -14.958 1.00 86.69 335 SER A CA 1
ATOM 2639 C C . SER A 1 335 ? 16.537 -2.062 -14.532 1.00 86.69 335 SER A C 1
ATOM 2641 O O . SER A 1 335 ? 17.088 -2.796 -15.348 1.00 86.69 335 SER A O 1
ATOM 2643 N N . TYR A 1 336 ? 16.946 -1.972 -13.262 1.00 90.69 336 TYR A N 1
ATOM 2644 C CA . TYR A 1 336 ? 18.032 -2.765 -12.673 1.00 90.69 336 TYR A CA 1
ATOM 2645 C C . TYR A 1 336 ? 19.411 -2.560 -13.317 1.00 90.69 336 TYR A C 1
ATOM 2647 O O . TYR A 1 336 ? 20.302 -3.387 -13.137 1.00 90.69 336 TYR A O 1
ATOM 2655 N N . GLY A 1 337 ? 19.592 -1.476 -14.075 1.00 89.88 337 GLY A N 1
ATOM 2656 C CA . GLY A 1 337 ? 20.809 -1.230 -14.845 1.00 89.88 337 GLY A CA 1
ATOM 2657 C C . GLY A 1 337 ? 21.068 -2.263 -15.942 1.00 89.88 337 GLY A C 1
ATOM 2658 O O . GLY A 1 337 ? 22.198 -2.415 -16.408 1.00 89.88 337 GLY A O 1
ATOM 2659 N N . GLU A 1 338 ? 20.038 -3.003 -16.349 1.00 91.75 338 GLU A N 1
ATOM 2660 C CA . GLU A 1 338 ? 20.153 -4.025 -17.379 1.00 91.75 338 GLU A CA 1
ATOM 2661 C C . GLU A 1 338 ? 20.069 -3.432 -18.779 1.00 91.75 338 GLU A C 1
ATOM 2663 O O . GLU A 1 338 ? 19.330 -2.481 -19.054 1.00 91.75 338 GLU A O 1
ATOM 2668 N N . THR A 1 339 ? 20.815 -4.043 -19.695 1.00 92.44 339 THR A N 1
ATOM 2669 C CA . THR A 1 339 ? 20.754 -3.696 -21.109 1.00 92.44 339 THR A CA 1
ATOM 2670 C C . THR A 1 339 ? 19.456 -4.216 -21.713 1.00 92.44 339 THR A C 1
ATOM 2672 O O . THR A 1 339 ? 19.258 -5.420 -21.869 1.00 92.44 339 THR A O 1
ATOM 2675 N N . SER A 1 340 ? 18.584 -3.296 -22.110 1.00 88.94 340 SER A N 1
ATOM 2676 C CA . SER A 1 340 ? 17.388 -3.604 -22.890 1.00 88.94 340 SER A CA 1
ATOM 2677 C C . SER A 1 340 ? 17.744 -3.682 -24.371 1.00 88.94 340 SER A C 1
ATOM 2679 O O . SER A 1 340 ? 18.434 -2.802 -24.879 1.00 88.94 340 SER A O 1
ATOM 2681 N N . SER A 1 341 ? 17.249 -4.709 -25.063 1.00 88.94 341 SER A N 1
ATOM 2682 C CA . SER A 1 341 ? 17.367 -4.863 -26.519 1.00 88.94 341 SER A CA 1
ATOM 2683 C C . SER A 1 341 ? 15.977 -4.851 -27.136 1.00 88.94 341 SER A C 1
ATOM 2685 O O . SER A 1 341 ? 15.173 -5.742 -26.864 1.00 88.94 341 SER A O 1
ATOM 2687 N N . LEU A 1 342 ? 15.678 -3.820 -27.921 1.00 86.25 342 LEU A N 1
ATOM 2688 C CA . LEU A 1 342 ? 14.320 -3.478 -28.324 1.00 86.25 342 LEU A CA 1
ATOM 2689 C C . LEU A 1 342 ? 14.264 -3.291 -29.841 1.00 86.25 342 LEU A C 1
ATOM 2691 O O . LEU A 1 342 ? 15.017 -2.502 -30.414 1.00 86.25 342 LEU A O 1
ATOM 2695 N N . ARG A 1 343 ? 13.349 -4.006 -30.501 1.00 85.56 343 ARG A N 1
ATOM 2696 C CA . ARG A 1 343 ? 13.011 -3.712 -31.898 1.00 85.56 343 ARG A CA 1
ATOM 2697 C C . ARG A 1 343 ? 12.096 -2.501 -31.921 1.00 85.56 343 ARG A C 1
ATOM 2699 O O . ARG A 1 343 ? 11.063 -2.511 -31.256 1.00 85.56 343 ARG A O 1
ATOM 2706 N N . THR A 1 344 ? 12.459 -1.484 -32.685 1.00 85.31 344 THR A N 1
ATOM 2707 C CA . THR A 1 344 ? 11.777 -0.190 -32.651 1.00 85.31 344 THR A CA 1
ATOM 2708 C C . THR A 1 344 ? 10.930 0.013 -33.900 1.00 85.31 344 THR A C 1
ATOM 2710 O O . THR A 1 344 ? 11.387 -0.218 -35.017 1.00 85.31 344 THR A O 1
ATOM 2713 N N . VAL A 1 345 ? 9.693 0.469 -33.713 1.00 84.62 345 VAL A N 1
ATOM 2714 C CA . VAL A 1 345 ? 8.818 0.941 -34.794 1.00 84.62 345 VAL A CA 1
ATOM 2715 C C . VAL A 1 345 ? 8.384 2.361 -34.462 1.00 84.62 345 VAL A C 1
ATOM 2717 O O . VAL A 1 345 ? 7.951 2.622 -33.339 1.00 84.62 345 VAL A O 1
ATOM 2720 N N . ILE A 1 346 ? 8.495 3.273 -35.426 1.00 82.56 346 ILE A N 1
ATOM 2721 C CA . ILE A 1 346 ? 8.061 4.664 -35.276 1.00 82.56 346 ILE A CA 1
ATOM 2722 C C . ILE A 1 346 ? 6.937 4.928 -36.275 1.00 82.56 346 ILE A C 1
ATOM 2724 O O . ILE A 1 346 ? 7.120 4.731 -37.472 1.00 82.56 346 ILE A O 1
ATOM 2728 N N . VAL A 1 347 ? 5.785 5.384 -35.782 1.00 80.38 347 VAL A N 1
ATOM 2729 C CA . VAL A 1 347 ? 4.631 5.770 -36.604 1.00 80.38 347 VAL A CA 1
ATOM 2730 C C . VAL A 1 347 ? 4.213 7.180 -36.206 1.00 80.38 347 VAL A C 1
ATOM 2732 O O . VAL A 1 347 ? 3.683 7.393 -35.115 1.00 80.38 347 VAL A O 1
ATOM 2735 N N . GLY A 1 348 ? 4.472 8.150 -37.085 1.00 82.31 348 GLY A N 1
ATOM 2736 C CA . GLY A 1 348 ? 4.253 9.567 -36.790 1.00 82.31 348 GLY A CA 1
ATOM 2737 C C . GLY A 1 348 ? 5.121 10.043 -35.622 1.00 82.31 348 GLY A C 1
ATOM 2738 O O . GLY A 1 348 ? 6.349 9.991 -35.691 1.00 82.31 348 GLY A O 1
ATOM 2739 N N . ASP A 1 349 ? 4.472 10.496 -34.554 1.00 84.81 349 ASP A N 1
ATOM 2740 C CA . ASP A 1 349 ? 5.079 10.926 -33.294 1.00 84.81 349 ASP A CA 1
ATOM 2741 C C . ASP A 1 349 ? 5.124 9.809 -32.240 1.00 84.81 349 ASP A C 1
ATOM 2743 O O . ASP A 1 349 ? 5.476 10.066 -31.097 1.00 84.81 349 ASP A O 1
ATOM 2747 N N . ARG A 1 350 ? 4.771 8.561 -32.568 1.00 85.38 350 ARG A N 1
ATOM 2748 C CA . ARG A 1 350 ? 4.735 7.460 -31.593 1.00 85.38 350 ARG A CA 1
ATOM 2749 C C . ARG A 1 350 ? 5.851 6.466 -31.852 1.00 85.38 350 ARG A C 1
ATOM 2751 O O . ARG A 1 350 ? 6.104 6.090 -32.993 1.00 85.38 350 ARG A O 1
ATOM 2758 N N . ILE A 1 351 ? 6.465 5.989 -30.776 1.00 86.25 351 ILE A N 1
ATOM 2759 C CA . ILE A 1 351 ? 7.450 4.910 -30.788 1.00 86.25 351 ILE A CA 1
ATOM 2760 C C . ILE A 1 351 ? 6.894 3.696 -30.050 1.00 86.25 351 ILE A C 1
ATOM 2762 O O . ILE A 1 351 ? 6.302 3.825 -28.978 1.00 86.25 351 ILE A O 1
ATOM 2766 N N . GLY A 1 352 ? 7.074 2.518 -30.636 1.00 85.12 352 GLY A N 1
ATOM 2767 C CA . GLY A 1 352 ? 6.750 1.232 -30.037 1.00 85.12 352 GLY A CA 1
ATOM 2768 C C . GLY A 1 352 ? 7.990 0.351 -29.985 1.00 85.12 352 GLY A C 1
ATOM 2769 O O . GLY A 1 352 ? 8.744 0.269 -30.959 1.00 85.12 352 GLY A O 1
ATOM 2770 N N . TRP A 1 353 ? 8.185 -0.324 -28.857 1.00 84.31 353 TRP A N 1
ATOM 2771 C CA . TRP A 1 353 ? 9.282 -1.259 -28.642 1.00 84.31 353 TRP A CA 1
ATOM 2772 C C . TRP A 1 353 ? 8.762 -2.678 -28.555 1.00 84.31 353 TRP A C 1
ATOM 2774 O O . TRP A 1 353 ? 7.808 -2.948 -27.831 1.00 84.31 353 TRP A O 1
ATOM 2784 N N . PHE A 1 354 ? 9.406 -3.586 -29.278 1.00 80.31 354 PHE A N 1
ATOM 2785 C CA . PHE A 1 354 ? 8.942 -4.951 -29.462 1.00 80.31 354 PHE A CA 1
ATOM 2786 C C . PHE A 1 354 ? 10.009 -5.969 -29.079 1.00 80.31 354 PHE A C 1
ATOM 2788 O O . PHE A 1 354 ? 11.209 -5.734 -29.257 1.00 80.31 354 PHE A O 1
ATOM 2795 N N . ASP A 1 355 ? 9.555 -7.119 -28.588 1.00 75.56 355 ASP A N 1
ATOM 2796 C CA . ASP A 1 355 ? 10.412 -8.271 -28.334 1.00 75.56 355 ASP A CA 1
ATOM 2797 C C . ASP A 1 355 ? 10.817 -8.996 -29.635 1.00 75.56 355 ASP A C 1
ATOM 2799 O O . ASP A 1 355 ? 10.415 -8.650 -30.756 1.00 75.56 355 ASP A O 1
ATOM 2803 N N . ALA A 1 356 ? 11.624 -10.050 -29.492 1.00 74.62 356 ALA A N 1
ATOM 2804 C CA . ALA A 1 356 ? 12.063 -10.881 -30.611 1.00 74.62 356 ALA A CA 1
ATOM 2805 C C . ALA A 1 356 ? 10.907 -11.601 -31.340 1.00 74.62 356 ALA A C 1
ATOM 2807 O O . ALA A 1 356 ? 11.056 -11.952 -32.513 1.00 74.62 356 ALA A O 1
ATOM 2808 N N . ASN A 1 357 ? 9.755 -11.765 -30.688 1.00 72.81 357 ASN A N 1
ATOM 2809 C CA . ASN A 1 357 ? 8.554 -12.396 -31.234 1.00 72.81 357 ASN A CA 1
ATOM 2810 C C . ASN A 1 357 ? 7.577 -11.378 -31.854 1.00 72.81 357 ASN A C 1
ATOM 2812 O O . ASN A 1 357 ? 6.505 -11.766 -32.312 1.00 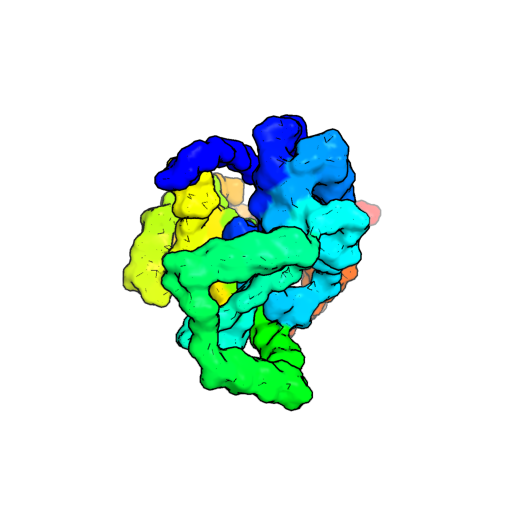72.81 357 ASN A O 1
ATOM 2816 N N . GLY A 1 358 ? 7.930 -10.086 -31.886 1.00 72.06 358 GLY A N 1
ATOM 2817 C CA . GLY A 1 358 ? 7.096 -9.026 -32.458 1.00 72.06 358 GLY A CA 1
ATOM 2818 C C . GLY A 1 358 ? 5.986 -8.530 -31.529 1.00 72.06 358 GLY A C 1
ATOM 2819 O O . GLY A 1 358 ? 5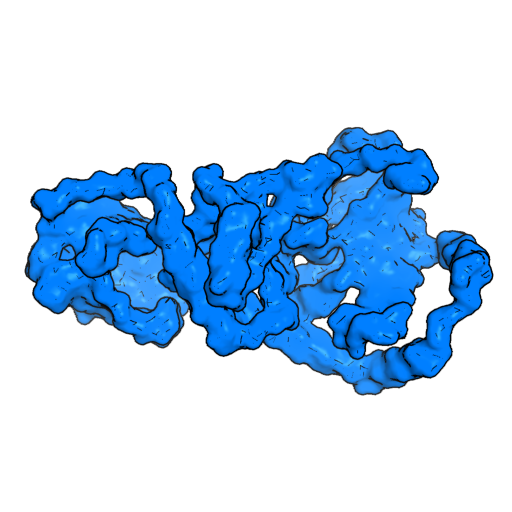.040 -7.903 -32.000 1.00 72.06 358 GLY A O 1
ATOM 2820 N N . ARG A 1 359 ? 6.079 -8.785 -30.220 1.00 72.25 359 ARG A N 1
ATOM 2821 C CA . ARG A 1 359 ? 5.096 -8.343 -29.217 1.00 72.25 359 ARG A CA 1
ATOM 2822 C C . ARG A 1 359 ? 5.491 -6.993 -28.632 1.00 72.25 359 ARG A C 1
ATOM 2824 O O . ARG A 1 359 ? 6.660 -6.790 -28.318 1.00 72.25 359 ARG A O 1
ATOM 2831 N N . LEU A 1 360 ? 4.525 -6.087 -28.471 1.00 76.50 360 LEU A N 1
ATOM 2832 C CA . LEU A 1 360 ? 4.750 -4.751 -27.910 1.00 76.50 360 LEU A CA 1
ATOM 2833 C C . LEU A 1 360 ? 5.108 -4.852 -26.418 1.00 76.50 360 LEU A C 1
ATOM 2835 O O . LEU A 1 360 ? 4.290 -5.292 -25.612 1.00 76.50 360 LEU A O 1
ATOM 2839 N N . LEU A 1 361 ? 6.318 -4.427 -26.067 1.00 75.31 361 LEU A N 1
ATOM 2840 C CA . LEU A 1 361 ? 6.825 -4.336 -24.700 1.00 75.31 361 LEU A CA 1
ATOM 2841 C C . LEU A 1 361 ? 6.461 -2.996 -24.063 1.00 75.31 361 LEU A C 1
ATOM 2843 O O . LEU A 1 361 ? 5.982 -2.956 -22.933 1.00 75.31 361 LEU A O 1
ATOM 2847 N N . ASP A 1 362 ? 6.689 -1.906 -24.793 1.00 76.38 362 ASP A N 1
ATOM 2848 C CA . ASP A 1 362 ? 6.529 -0.550 -24.279 1.00 76.38 362 ASP A CA 1
ATOM 2849 C C . ASP A 1 362 ? 6.254 0.443 -25.427 1.00 76.38 362 ASP A C 1
ATOM 2851 O O . ASP A 1 362 ? 6.488 0.127 -26.597 1.00 76.38 362 ASP A O 1
ATOM 2855 N N . SER A 1 363 ? 5.743 1.637 -25.119 1.00 83.25 363 SER A N 1
ATOM 2856 C CA . SER A 1 363 ? 5.534 2.701 -26.106 1.00 83.25 363 SER A CA 1
ATOM 2857 C C . SER A 1 363 ? 5.666 4.096 -25.499 1.00 83.25 363 SER A C 1
ATOM 2859 O O . SER A 1 363 ? 5.382 4.302 -24.318 1.00 83.25 363 SER A O 1
ATOM 2861 N N . ALA A 1 364 ? 6.054 5.066 -26.322 1.00 85.88 364 ALA A N 1
ATOM 2862 C CA . ALA A 1 364 ? 6.159 6.468 -25.932 1.00 85.88 364 ALA A CA 1
ATOM 2863 C C . ALA A 1 364 ? 5.734 7.403 -27.073 1.00 85.88 364 ALA A C 1
ATOM 2865 O O . ALA A 1 364 ? 5.549 6.983 -28.219 1.00 85.88 364 ALA A O 1
ATOM 2866 N N . VAL A 1 365 ? 5.576 8.684 -26.747 1.00 87.38 365 VAL A N 1
ATOM 2867 C CA . VAL A 1 365 ? 5.397 9.759 -27.729 1.00 87.38 365 VAL A CA 1
ATOM 2868 C C . VAL A 1 365 ? 6.720 10.503 -27.877 1.00 87.38 365 VAL A C 1
ATOM 2870 O O . VAL A 1 365 ? 7.314 10.922 -26.890 1.00 87.38 365 VAL A O 1
ATOM 2873 N N . ILE A 1 366 ? 7.196 10.652 -29.103 1.00 87.94 366 ILE A N 1
ATOM 2874 C CA . ILE A 1 366 ? 8.390 11.402 -29.464 1.00 87.94 366 ILE A CA 1
ATOM 2875 C C . ILE A 1 366 ? 8.010 12.876 -29.581 1.00 87.94 366 ILE A C 1
ATOM 2877 O O . ILE A 1 366 ? 7.326 13.288 -30.515 1.00 87.94 366 ILE A O 1
ATOM 2881 N N . ARG A 1 367 ? 8.524 13.695 -28.670 1.00 86.50 367 ARG A N 1
ATOM 2882 C CA . ARG A 1 367 ? 8.575 15.142 -28.842 1.00 86.50 367 ARG A CA 1
ATOM 2883 C C . ARG A 1 367 ? 9.878 15.487 -29.557 1.00 86.50 367 ARG A C 1
ATOM 2885 O O . ARG A 1 367 ? 10.961 15.374 -28.980 1.00 86.50 367 ARG A O 1
ATOM 2892 N N . ARG A 1 368 ? 9.769 15.882 -30.823 1.00 70.50 368 ARG A N 1
ATOM 2893 C CA . ARG A 1 368 ? 10.886 16.469 -31.574 1.00 70.50 368 ARG A CA 1
ATOM 2894 C C . ARG A 1 368 ? 11.025 17.933 -31.153 1.00 70.50 368 ARG A C 1
ATOM 2896 O O . ARG A 1 368 ? 10.014 18.567 -30.858 1.00 70.50 368 ARG A O 1
ATOM 2903 N N . ALA A 1 369 ? 12.252 18.438 -31.061 1.00 57.06 369 ALA A N 1
ATOM 2904 C CA . ALA A 1 369 ? 12.458 19.879 -30.964 1.00 57.06 369 ALA A CA 1
ATOM 2905 C C . ALA A 1 369 ? 11.807 20.536 -32.194 1.00 57.06 369 ALA A C 1
ATOM 2907 O O . ALA A 1 369 ? 11.904 19.971 -33.289 1.00 57.06 369 ALA A O 1
ATOM 2908 N N . ASP A 1 370 ? 11.102 21.656 -32.009 1.00 44.03 370 ASP A N 1
ATOM 2909 C CA . ASP A 1 370 ? 10.617 22.430 -33.153 1.00 44.03 370 ASP A CA 1
ATOM 2910 C C . ASP A 1 370 ? 11.826 22.776 -34.037 1.00 44.03 370 ASP A C 1
ATOM 2912 O O . ASP A 1 370 ? 12.882 23.128 -33.501 1.00 44.03 370 ASP A O 1
ATOM 2916 N N . PRO A 1 371 ? 11.730 22.617 -35.367 1.00 39.69 371 PRO A N 1
ATOM 2917 C CA . PRO A 1 371 ? 12.741 23.172 -36.246 1.00 39.69 371 PRO A CA 1
ATOM 2918 C C . PRO A 1 371 ? 12.680 24.699 -36.104 1.00 39.69 371 PRO A C 1
ATOM 2920 O O . PRO A 1 371 ? 11.632 25.288 -36.372 1.00 39.69 371 PRO A O 1
ATOM 2923 N N . ASP A 1 372 ? 13.779 25.284 -35.622 1.00 34.75 372 ASP A N 1
ATOM 2924 C CA . ASP A 1 372 ? 13.981 26.734 -35.479 1.00 34.75 372 ASP A CA 1
ATOM 2925 C C . ASP A 1 372 ? 13.645 27.531 -36.753 1.00 34.75 372 ASP A C 1
ATOM 2927 O O . ASP A 1 372 ? 13.949 27.043 -37.874 1.00 34.75 372 ASP A O 1
#

Radius of gyration: 25.38 Å; chains: 1; bounding box: 56×49×76 Å

Secondary structure (DSSP, 8-state):
-TTSPPP----EETTEE--SGGGTT-SEEEE--SS-TTT-PPPPHHHHHHHHHHHHHHT-EEEEEETTGGGGGTTTPPPPHHHH-SSS-EEEEEESHHHH-GGG--EEEE--HHHHHHHHHHHHHH-S-S-HHHHHHHHHHHHTTHHHHHHHHHHHHHHHHHHHHHHHHHHHHTTT-EE---SS-SEEEEE--TT--HHHHHHHHHHTT---EESGGGSTTS---TTEEEEE-SS--HHHHHHHHHHHHHHHHHS----------GGGB--HHHHHHHHTT-EEEEE-TT--EEEEEE-TTSEEEEEESTT--EEEEEEEEEETTEEEEEESSGGGG--EEEEEEEETTEEEEE-TTS-EEEEEEEEPPPP-

pLDDT: mean 86.53, std 11.25, range [34.75, 98.44]

Sequence (372 aa):
ADRGARLVHQPVDDEGLVVDRRLDDCDLVYVTPSHQFPTGVMMTQARREALLRKAAARDMVIIEDDFACETNYLDQACPALRSLDQDDRVIYVAGLSKVLGPGLRLGFIVASPEVIAEARRLRHLAVRHPPLNNQRTAAHFLAMGHYDATMMRLGRLFRERRTALRDALNHYLQQSVAIAPLRGGATYWVRGPDHLDVEEFAAQAERRGVLIEPVGPYFADGKGPRNIFRLGVTSLPIDRIREGVAVLADLMRDLPVAARTFPYPVEQRLEGEALQAAMSGSVLLCKTVYGDPCTIELLPDGQMVGRAGYANEDCDVGRWWVEGDVWRRQWNRWSYGETSSLRTVIVGDRIGWFDANGRLLDSAVIRRADPD

Foldseek 3Di:
DVVPDDDQDFDADLQGTDQDPSCLPAQEEEGAQQAGPPAGRHHDPVNLVSVLVSCVVRVHAYEHEPAPVLQVLQDVTDDGSVVVHPPQRYKYKYAPCVQPHVVLPDIDIDTDPVVVVVVQVVCVVPPPDRDVVSVVVVVVCVVVCVSVVSSNVLSVQLVLLVVLLLLLCQLQPFPFWAWAPRDTDQKTKIFGDQPAQQVVLQVQLVVVVAHWADCQCVDPVSGDRRRIIMDGRNPDDSVCSNVSSNSSSVSSVVPDPPDPPPPCPVVQQDWDPRVLVVQAQKKWWDAGSNRWIKIWGQHNVQKIKIATHPVSPDIWIWGWDDDTSWTWIAIPPRSNRDIDTWRWGDDPQKIFTADPVRHTRDITGIDHDPDD